Protein AF-0000000076527800 (afdb_homodimer)

Radius of gyration: 34.89 Å; Cα contacts (8 Å, |Δi|>4): 173; chains: 2; bounding box: 22×108×61 Å

Organism: NCBI:txid131109

Structure (mmCIF, N/CA/C/O backbone):
data_AF-0000000076527800-model_v1
#
loop_
_entity.id
_entity.type
_entity.pdbx_description
1 polymer 'DivIVA domain-containing protein'
#
loop_
_atom_site.group_PDB
_atom_site.id
_atom_site.type_symbol
_atom_site.label_atom_id
_atom_site.label_alt_id
_atom_site.label_comp_id
_atom_site.label_asym_id
_atom_site.label_entity_id
_atom_site.label_seq_id
_atom_site.pdbx_PDB_ins_code
_atom_site.Cartn_x
_atom_site.Cartn_y
_atom_site.Cartn_z
_atom_site.occupancy
_atom_site.B_iso_or_equiv
_atom_site.auth_seq_id
_atom_site.auth_comp_id
_atom_site.auth_asym_id
_atom_site.auth_atom_id
_atom_site.pdbx_PDB_model_num
ATOM 1 N N . MET A 1 1 ? -11.18 -18.984 -1.499 1 72.69 1 MET A N 1
ATOM 2 C CA . MET A 1 1 ? -9.875 -18.391 -1.239 1 72.69 1 MET A CA 1
ATOM 3 C C . MET A 1 1 ? -8.914 -18.656 -2.395 1 72.69 1 MET A C 1
ATOM 5 O O . MET A 1 1 ? -8.984 -19.688 -3.045 1 72.69 1 MET A O 1
ATOM 9 N N . PRO A 1 2 ? -8.25 -17.625 -2.822 1 89.88 2 PRO A N 1
ATOM 10 C CA . PRO A 1 2 ? -7.371 -17.859 -3.971 1 89.88 2 PRO A CA 1
ATOM 11 C C . PRO A 1 2 ? -6.262 -18.859 -3.674 1 89.88 2 PRO A C 1
ATOM 13 O O . PRO A 1 2 ? -5.836 -19 -2.523 1 89.88 2 PRO A O 1
ATOM 16 N N . LEU A 1 3 ? -5.953 -19.578 -4.684 1 95.19 3 LEU A N 1
ATOM 17 C CA . LEU A 1 3 ? -4.852 -20.531 -4.605 1 95.19 3 LEU A CA 1
ATOM 18 C C . LEU A 1 3 ? -3.598 -19.875 -4.051 1 95.19 3 LEU A C 1
ATOM 20 O O . LEU A 1 3 ? -3.211 -18.797 -4.496 1 95.19 3 LEU A O 1
ATOM 24 N N . SER A 1 4 ? -3.006 -20.438 -2.936 1 95.5 4 SER A N 1
ATOM 25 C CA . SER A 1 4 ? -1.786 -19.906 -2.342 1 95.5 4 SER A CA 1
ATOM 26 C C . SER A 1 4 ? -0.554 -20.656 -2.84 1 95.5 4 SER A C 1
ATOM 28 O O . SER A 1 4 ? -0.671 -21.719 -3.455 1 95.5 4 SER A O 1
ATOM 30 N N . ALA A 1 5 ? 0.597 -19.984 -2.672 1 96.81 5 ALA A N 1
ATOM 31 C CA . ALA A 1 5 ? 1.863 -20.641 -2.996 1 96.81 5 ALA A CA 1
ATOM 32 C C . ALA A 1 5 ? 1.968 -22 -2.316 1 96.81 5 ALA A C 1
ATOM 34 O O . ALA A 1 5 ? 2.465 -22.969 -2.91 1 96.81 5 ALA A O 1
ATOM 35 N N . ASN A 1 6 ? 1.573 -22.094 -1.051 1 96.69 6 ASN A N 1
ATOM 36 C CA . ASN A 1 6 ? 1.597 -23.344 -0.308 1 96.69 6 ASN A CA 1
ATOM 37 C C . ASN A 1 6 ? 0.701 -24.391 -0.957 1 96.69 6 ASN A C 1
ATOM 39 O O . ASN A 1 6 ? 1.045 -25.578 -0.983 1 96.69 6 ASN A O 1
ATOM 43 N N . ASP A 1 7 ? -0.458 -24 -1.389 1 97.25 7 ASP A N 1
ATOM 44 C CA . ASP A 1 7 ? -1.336 -24.906 -2.123 1 97.25 7 ASP A CA 1
ATOM 45 C C . ASP A 1 7 ? -0.629 -25.484 -3.348 1 97.25 7 ASP A C 1
ATOM 47 O O . ASP A 1 7 ? -0.709 -26.688 -3.609 1 97.25 7 ASP A O 1
ATOM 51 N N . VAL A 1 8 ? 0.054 -24.594 -4.141 1 97.19 8 VAL A N 1
ATOM 52 C CA . VAL A 1 8 ? 0.762 -25.016 -5.352 1 97.19 8 VAL A CA 1
ATOM 53 C C . VAL A 1 8 ? 1.887 -25.984 -4.988 1 97.19 8 VAL A C 1
ATOM 55 O O . VAL A 1 8 ? 2.084 -26.984 -5.66 1 97.19 8 VAL A O 1
ATOM 58 N N . LEU A 1 9 ? 2.578 -25.766 -3.928 1 95.75 9 LEU A N 1
ATOM 59 C CA . LEU A 1 9 ? 3.688 -26.594 -3.455 1 95.75 9 LEU A CA 1
ATOM 60 C C . LEU A 1 9 ? 3.217 -28 -3.131 1 95.75 9 LEU A C 1
ATOM 62 O O . LEU A 1 9 ? 3.951 -28.969 -3.344 1 95.75 9 LEU A O 1
ATOM 66 N N . ASN A 1 10 ? 2.041 -28.156 -2.723 1 96.69 10 ASN A N 1
ATOM 67 C CA . ASN A 1 10 ? 1.538 -29.438 -2.209 1 96.69 10 ASN A CA 1
ATOM 68 C C . ASN A 1 10 ? 0.678 -30.156 -3.244 1 96.69 10 ASN A C 1
ATOM 70 O O . ASN A 1 10 ? 0.098 -31.203 -2.951 1 96.69 10 ASN A O 1
ATOM 74 N N . LYS A 1 11 ? 0.634 -29.625 -4.406 1 97.44 11 LYS A N 1
ATOM 75 C CA . LYS A 1 11 ? -0.204 -30.219 -5.441 1 97.44 11 LYS A CA 1
ATOM 76 C C . LYS A 1 11 ? 0.384 -31.547 -5.93 1 97.44 11 LYS A C 1
ATOM 78 O O . LYS A 1 11 ? 1.589 -31.641 -6.172 1 97.44 11 LYS A O 1
ATOM 83 N N . ARG A 1 12 ? -0.524 -32.562 -6.07 1 96.88 12 ARG A N 1
ATOM 84 C CA . ARG A 1 12 ? -0.202 -33.844 -6.68 1 96.88 12 ARG A CA 1
ATOM 85 C C . ARG A 1 12 ? -1.058 -34.094 -7.914 1 96.88 12 ARG A C 1
ATOM 87 O O . ARG A 1 12 ? -2.27 -33.875 -7.895 1 96.88 12 ARG A O 1
ATOM 94 N N . PHE A 1 13 ? -0.35 -34.5 -8.953 1 97.19 13 PHE A N 1
ATOM 95 C CA . PHE A 1 13 ? -1.055 -34.75 -10.203 1 97.19 13 PHE A CA 1
ATOM 96 C C . PHE A 1 13 ? -1.202 -36.25 -10.453 1 97.19 13 PHE A C 1
ATOM 98 O O . PHE A 1 13 ? -0.361 -37.031 -10.016 1 97.19 13 PHE A O 1
ATOM 105 N N . GLN A 1 14 ? -2.289 -36.594 -11.156 1 94.62 14 GLN A N 1
ATOM 106 C CA . GLN A 1 14 ? -2.48 -37.969 -11.594 1 94.62 14 GLN A CA 1
ATOM 107 C C . GLN A 1 14 ? -1.391 -38.406 -12.578 1 94.62 14 GLN A C 1
ATOM 109 O O . GLN A 1 14 ? -1.08 -37.656 -13.523 1 94.62 14 GLN A O 1
ATOM 114 N N . VAL A 1 15 ? -0.789 -39.562 -12.336 1 95.62 15 VAL A N 1
ATOM 115 C CA . VAL A 1 15 ? 0.199 -40.125 -13.242 1 95.62 15 VAL A CA 1
ATOM 116 C C . VAL A 1 15 ? -0.498 -41 -14.273 1 95.62 15 VAL A C 1
ATOM 118 O O . VAL A 1 15 ? -1.383 -41.781 -13.938 1 95.62 15 VAL A O 1
ATOM 121 N N . VAL A 1 16 ? -0.148 -40.719 -15.578 1 92.44 16 VAL A N 1
ATOM 122 C CA . VAL A 1 16 ? -0.726 -41.531 -16.641 1 92.44 16 VAL A CA 1
ATOM 123 C C . VAL A 1 16 ? 0.365 -42.375 -17.297 1 92.44 16 VAL A C 1
ATOM 125 O O . VAL A 1 16 ? 1.502 -41.938 -17.438 1 92.44 16 VAL A O 1
ATOM 128 N N . ARG A 1 17 ? -0.029 -43.594 -17.672 1 90.56 17 ARG A N 1
ATOM 129 C CA . ARG A 1 17 ? 0.896 -44.562 -18.281 1 90.56 17 ARG A CA 1
ATOM 130 C C . ARG A 1 17 ? 0.441 -44.969 -19.672 1 90.56 17 ARG A C 1
ATOM 132 O O . ARG A 1 17 ? 1.267 -45.25 -20.531 1 90.56 17 ARG A O 1
ATOM 139 N N . SER A 1 18 ? -0.778 -45.062 -19.938 1 88.25 18 SER A N 1
ATOM 140 C CA . SER A 1 18 ? -1.328 -45.594 -21.172 1 88.25 18 SER A CA 1
ATOM 141 C C . SER A 1 18 ? -1.729 -44.469 -22.125 1 88.25 18 SER A C 1
ATOM 143 O O . SER A 1 18 ? -2.373 -44.719 -23.156 1 88.25 18 SER A O 1
ATOM 145 N N . ARG A 1 19 ? -1.537 -43.219 -21.797 1 89.94 19 ARG A N 1
ATOM 146 C CA . ARG A 1 19 ? -1.817 -42.062 -22.641 1 89.94 19 ARG A CA 1
ATOM 147 C C . ARG A 1 19 ? -0.682 -41.031 -22.578 1 89.94 19 ARG A C 1
ATOM 149 O O . ARG A 1 19 ? 0.21 -41.156 -21.734 1 89.94 19 ARG A O 1
ATOM 156 N N . GLU A 1 20 ? -0.771 -40.125 -23.516 1 93.31 20 GLU A N 1
ATOM 157 C CA . GLU A 1 20 ? 0.197 -39.031 -23.531 1 93.31 20 GLU A CA 1
ATOM 158 C C . GLU A 1 20 ? 0.089 -38.188 -22.266 1 93.31 20 GLU A C 1
ATOM 160 O O . GLU A 1 20 ? -1.014 -37.938 -21.766 1 93.31 20 GLU A O 1
ATOM 165 N N . GLY A 1 21 ? 1.286 -37.875 -21.656 1 96.12 21 GLY A N 1
ATOM 166 C CA . GLY A 1 21 ? 1.354 -37 -20.5 1 96.12 21 GLY A CA 1
ATOM 167 C C . GLY A 1 21 ? 2.42 -35.938 -20.641 1 96.12 21 GLY A C 1
ATOM 168 O O . GLY A 1 21 ? 3.227 -35.969 -21.562 1 96.12 21 GLY A O 1
ATOM 169 N N . TYR A 1 22 ? 2.326 -34.969 -19.781 1 97.56 22 TYR A N 1
ATOM 170 C CA . TYR A 1 22 ? 3.396 -33.969 -19.688 1 97.56 22 TYR A CA 1
ATOM 171 C C . TYR A 1 22 ? 4.586 -34.531 -18.922 1 97.56 22 TYR A C 1
ATOM 173 O O . TYR A 1 22 ? 4.414 -35.281 -17.953 1 97.56 22 TYR A O 1
ATOM 181 N N . ALA A 1 23 ? 5.824 -34.188 -19.391 1 96.81 23 ALA A N 1
ATOM 182 C CA . ALA A 1 23 ? 7.039 -34.594 -18.672 1 96.81 23 ALA A CA 1
ATOM 183 C C . ALA A 1 23 ? 7.004 -34.125 -17.219 1 96.81 23 ALA A C 1
ATOM 185 O O . ALA A 1 23 ? 6.961 -32.906 -16.953 1 96.81 23 ALA A O 1
ATOM 186 N N . GLN A 1 24 ? 7.02 -35.156 -16.312 1 96.88 24 GLN A N 1
ATOM 187 C CA . GLN A 1 24 ? 6.852 -34.875 -14.883 1 96.88 24 GLN A CA 1
ATOM 188 C C . GLN A 1 24 ? 7.934 -33.938 -14.367 1 96.88 24 GLN A C 1
ATOM 190 O O . GLN A 1 24 ? 7.641 -32.969 -13.641 1 96.88 24 GLN A O 1
ATOM 195 N N . GLU A 1 25 ? 9.211 -34.219 -14.727 1 96.62 25 GLU A N 1
ATOM 196 C CA . GLU A 1 25 ? 10.328 -33.375 -14.266 1 96.62 25 GLU A CA 1
ATOM 197 C C . GLU A 1 25 ? 10.172 -31.938 -14.695 1 96.62 25 GLU A C 1
ATOM 199 O O . GLU A 1 25 ? 10.445 -31.016 -13.922 1 96.62 25 GLU A O 1
ATOM 204 N N . GLU A 1 26 ? 9.695 -31.719 -15.875 1 97.44 26 GLU A N 1
ATOM 205 C CA . GLU A 1 26 ? 9.5 -30.375 -16.406 1 97.44 26 GLU A CA 1
ATOM 206 C C . GLU A 1 26 ? 8.383 -29.656 -15.656 1 97.44 26 GLU A C 1
ATOM 208 O O . GLU A 1 26 ? 8.539 -28.484 -15.281 1 97.44 26 GLU A O 1
ATOM 213 N N . VAL A 1 27 ? 7.289 -30.328 -15.461 1 97.75 27 VAL A N 1
ATOM 214 C CA . VAL A 1 27 ? 6.152 -29.734 -14.766 1 97.75 27 VAL A CA 1
ATOM 215 C C . VAL A 1 27 ? 6.547 -29.375 -13.336 1 97.75 27 VAL A C 1
ATOM 217 O O . VAL A 1 27 ? 6.301 -28.266 -12.875 1 97.75 27 VAL A O 1
ATOM 220 N N . ASP A 1 28 ? 7.227 -30.312 -12.641 1 97.31 28 ASP A N 1
ATOM 221 C CA . ASP A 1 28 ? 7.633 -30.094 -11.258 1 97.31 28 ASP A CA 1
ATOM 222 C C . ASP A 1 28 ? 8.57 -28.891 -11.148 1 97.31 28 ASP A C 1
ATOM 224 O O . ASP A 1 28 ? 8.406 -28.047 -10.273 1 97.31 28 ASP A O 1
ATOM 228 N N . ALA A 1 29 ? 9.523 -28.844 -12.047 1 97.12 29 ALA A N 1
ATOM 229 C CA . ALA A 1 29 ? 10.477 -27.734 -12.039 1 97.12 29 ALA A CA 1
ATOM 230 C C . ALA A 1 29 ? 9.773 -26.406 -12.266 1 97.12 29 ALA A C 1
ATOM 232 O O . ALA A 1 29 ? 10.109 -25.406 -11.633 1 97.12 29 ALA A O 1
ATOM 233 N N . TYR A 1 30 ? 8.805 -26.469 -13.148 1 97.31 30 TYR A N 1
ATOM 234 C CA . TYR A 1 30 ? 8.094 -25.234 -13.461 1 97.31 30 TYR A CA 1
ATOM 235 C C . TYR A 1 30 ? 7.223 -24.797 -12.297 1 97.31 30 TYR A C 1
ATOM 237 O O . TYR A 1 30 ? 7.129 -23.594 -12 1 97.31 30 TYR A O 1
ATOM 245 N N . LEU A 1 31 ? 6.535 -25.766 -11.68 1 97.75 31 LEU A N 1
ATOM 246 C CA . LEU A 1 31 ? 5.703 -25.438 -10.523 1 97.75 31 LEU A CA 1
ATOM 247 C C . LEU A 1 31 ? 6.539 -24.844 -9.398 1 97.75 31 LEU A C 1
ATOM 249 O O . LEU A 1 31 ? 6.062 -24 -8.641 1 97.75 31 LEU A O 1
ATOM 253 N N . GLU A 1 32 ? 7.855 -25.266 -9.266 1 97.62 32 GLU A N 1
ATOM 254 C CA . GLU A 1 32 ? 8.742 -24.641 -8.289 1 97.62 32 GLU A CA 1
ATOM 255 C C . GLU A 1 32 ? 8.922 -23.156 -8.586 1 97.62 32 GLU A C 1
ATOM 257 O O . GLU A 1 32 ? 8.922 -22.328 -7.672 1 97.62 32 GLU A O 1
ATOM 262 N N . GLU A 1 33 ? 9.102 -22.781 -9.828 1 97.56 33 GLU A N 1
ATOM 263 C CA . GLU A 1 33 ? 9.227 -21.375 -10.234 1 97.56 33 GLU A CA 1
ATOM 264 C C . GLU A 1 33 ? 7.945 -20.609 -9.938 1 97.56 33 GLU A C 1
ATOM 266 O O . GLU A 1 33 ? 8 -19.453 -9.508 1 97.56 33 GLU A O 1
ATOM 271 N N . VAL A 1 34 ? 6.844 -21.25 -10.172 1 97.56 34 VAL A N 1
ATOM 272 C CA . VAL A 1 34 ? 5.539 -20.641 -9.906 1 97.56 34 VAL A CA 1
ATOM 273 C C . VAL A 1 34 ? 5.402 -20.359 -8.406 1 97.56 34 VAL A C 1
ATOM 275 O O . VAL A 1 34 ? 4.965 -19.281 -8.016 1 97.56 34 VAL A O 1
ATOM 278 N N . VAL A 1 35 ? 5.789 -21.312 -7.578 1 97.75 35 VAL A N 1
ATOM 279 C CA . VAL A 1 35 ? 5.723 -21.156 -6.129 1 97.75 35 VAL A CA 1
ATOM 280 C C . VAL A 1 35 ? 6.555 -19.938 -5.703 1 97.75 35 VAL A C 1
ATOM 282 O O . VAL A 1 35 ? 6.098 -19.109 -4.914 1 97.75 35 VAL A O 1
ATOM 285 N N . ASP A 1 36 ? 7.727 -19.844 -6.223 1 97.5 36 ASP A N 1
ATOM 286 C CA . ASP A 1 36 ? 8.609 -18.734 -5.879 1 97.5 36 ASP A CA 1
ATOM 287 C C . ASP A 1 36 ? 7.992 -17.406 -6.262 1 97.5 36 ASP A C 1
ATOM 289 O O . ASP A 1 36 ? 8.031 -16.453 -5.484 1 97.5 36 ASP A O 1
ATOM 293 N N . ALA A 1 37 ? 7.422 -17.359 -7.445 1 96.62 37 ALA A N 1
ATOM 294 C CA . ALA A 1 37 ? 6.781 -16.141 -7.926 1 96.62 37 ALA A CA 1
ATOM 295 C C . ALA A 1 37 ? 5.582 -15.766 -7.055 1 96.62 37 ALA A C 1
ATOM 297 O O . ALA A 1 37 ? 5.406 -14.602 -6.688 1 96.62 37 ALA A O 1
ATOM 298 N N . MET A 1 38 ? 4.812 -16.719 -6.707 1 97 38 MET A N 1
ATOM 299 C CA . MET A 1 38 ? 3.627 -16.469 -5.883 1 97 38 MET A CA 1
ATOM 300 C C . MET A 1 38 ? 4.023 -16.016 -4.484 1 97 38 MET A C 1
ATOM 302 O O . MET A 1 38 ? 3.379 -15.125 -3.916 1 97 38 MET A O 1
ATOM 306 N N . ARG A 1 39 ? 5.047 -16.531 -3.918 1 96.88 39 ARG A N 1
ATOM 307 C CA . ARG A 1 39 ? 5.516 -16.125 -2.598 1 96.88 39 ARG A CA 1
ATOM 308 C C . ARG A 1 39 ? 5.973 -14.672 -2.609 1 96.88 39 ARG A C 1
ATOM 310 O O . ARG A 1 39 ? 5.711 -13.922 -1.662 1 96.88 39 ARG A O 1
ATOM 317 N N . LEU A 1 40 ? 6.676 -14.32 -3.623 1 95.94 40 LEU A N 1
ATOM 318 C CA . LEU A 1 40 ? 7.121 -12.938 -3.777 1 95.94 40 LEU A CA 1
ATOM 319 C C . LEU A 1 40 ? 5.934 -11.984 -3.822 1 95.94 40 LEU A C 1
ATOM 321 O O . LEU A 1 40 ? 5.91 -10.984 -3.107 1 95.94 40 LEU A O 1
ATOM 325 N N . LEU A 1 41 ? 4.957 -12.328 -4.625 1 93.81 41 LEU A N 1
ATOM 326 C CA . LEU A 1 41 ? 3.764 -11.5 -4.758 1 93.81 41 LEU A CA 1
ATOM 327 C C . LEU A 1 41 ? 3.006 -11.422 -3.436 1 93.81 41 LEU A C 1
ATOM 329 O O . LEU A 1 41 ? 2.576 -10.344 -3.023 1 93.81 41 LEU A O 1
ATOM 333 N N . GLU A 1 42 ? 2.818 -12.523 -2.777 1 93 42 GLU A N 1
ATOM 334 C CA . GLU A 1 42 ? 2.145 -12.562 -1.484 1 93 42 GLU A CA 1
ATOM 335 C C . GLU A 1 42 ? 2.855 -11.68 -0.461 1 93 42 GLU A C 1
ATOM 337 O O . GLU A 1 42 ? 2.207 -11.008 0.344 1 93 42 GLU A O 1
ATOM 342 N N . GLY A 1 43 ? 4.109 -11.695 -0.438 1 92.06 43 GLY A N 1
ATOM 343 C CA . GLY A 1 43 ? 4.898 -10.836 0.431 1 92.06 43 GLY A CA 1
ATOM 344 C C . GLY A 1 43 ? 4.676 -9.359 0.174 1 92.06 43 GLY A C 1
ATOM 345 O O . GLY A 1 43 ? 4.559 -8.57 1.114 1 92.06 43 GLY A O 1
ATOM 346 N N . GLN A 1 44 ? 4.652 -9 -1.059 1 88.69 44 GLN A N 1
ATOM 347 C CA . GLN A 1 44 ? 4.414 -7.617 -1.453 1 88.69 44 GLN A CA 1
ATOM 348 C C . GLN A 1 44 ? 3.023 -7.152 -1.027 1 88.69 44 GLN A C 1
ATOM 350 O O . GLN A 1 44 ? 2.857 -6.027 -0.552 1 88.69 44 GLN A O 1
ATOM 355 N N . VAL A 1 45 ? 2.064 -8.016 -1.235 1 87.5 45 VAL A N 1
ATOM 356 C CA . VAL A 1 45 ? 0.702 -7.711 -0.811 1 87.5 45 VAL A CA 1
ATOM 357 C C . VAL A 1 45 ? 0.665 -7.508 0.703 1 87.5 45 VAL A C 1
ATOM 359 O O . VAL A 1 45 ? 0.052 -6.559 1.192 1 87.5 45 VAL A O 1
ATOM 362 N N . SER A 1 46 ? 1.255 -8.367 1.466 1 87.19 46 SER A N 1
ATOM 363 C CA . SER A 1 46 ? 1.301 -8.273 2.922 1 87.19 46 SER A CA 1
ATOM 364 C C . SER A 1 46 ? 1.979 -6.984 3.373 1 87.19 46 SER A C 1
ATOM 366 O O . SER A 1 46 ? 1.519 -6.332 4.312 1 87.19 46 SER A O 1
ATOM 368 N N . ALA A 1 47 ? 3.051 -6.617 2.789 1 81.69 47 ALA A N 1
ATOM 369 C CA . ALA A 1 47 ? 3.791 -5.402 3.121 1 81.69 47 ALA A CA 1
ATOM 370 C C . ALA A 1 47 ? 2.951 -4.16 2.854 1 81.69 47 ALA A C 1
ATOM 372 O O . ALA A 1 47 ? 3.021 -3.182 3.602 1 81.69 47 ALA A O 1
ATOM 373 N N . ALA A 1 48 ? 2.182 -4.164 1.781 1 73.81 48 ALA A N 1
ATOM 374 C CA . ALA A 1 48 ? 1.352 -3.033 1.375 1 73.81 48 ALA A CA 1
ATOM 375 C C . ALA A 1 48 ? 0.151 -2.871 2.303 1 73.81 48 ALA A C 1
ATOM 377 O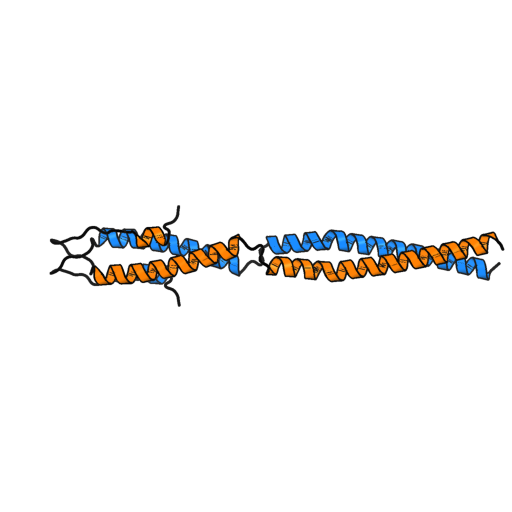 O . ALA A 1 48 ? -0.308 -1.753 2.545 1 73.81 48 ALA A O 1
ATOM 378 N N . SER A 1 49 ? -0.558 -3.953 2.674 1 69.62 49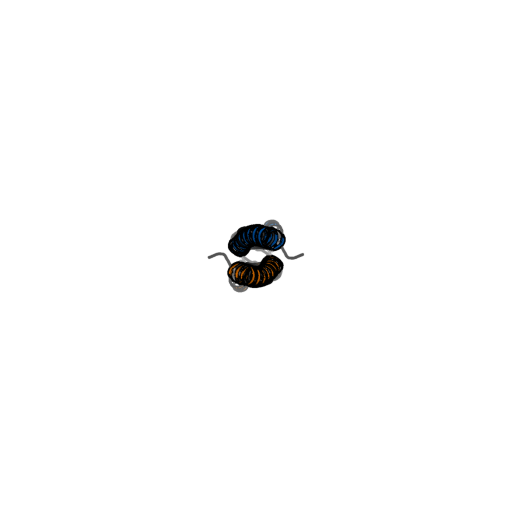 SER A N 1
ATOM 379 C CA . SER A 1 49 ? -1.726 -3.91 3.547 1 69.62 49 SER A CA 1
ATOM 380 C C . SER A 1 49 ? -1.356 -3.422 4.945 1 69.62 49 SER A C 1
ATOM 382 O O . SER A 1 49 ? -2.195 -2.867 5.656 1 69.62 49 SER A O 1
ATOM 384 N N . GLY A 1 50 ? -0.466 -3.861 5.574 1 57.97 50 GLY A N 1
ATOM 385 C CA . GLY A 1 50 ? -0.068 -3.5 6.926 1 57.97 50 GLY A CA 1
ATOM 386 C C . GLY A 1 50 ? 0.37 -2.053 7.055 1 57.97 50 GLY A C 1
ATOM 387 O O . GLY A 1 50 ? 0.388 -1.499 8.156 1 57.97 50 GLY A O 1
ATOM 388 N N . GLU A 1 51 ? 1.084 -1.432 6.16 1 51.44 51 GLU A N 1
ATOM 389 C CA . GLU A 1 51 ? 1.824 -0.226 6.52 1 51.44 51 GLU A CA 1
ATOM 390 C C . GLU A 1 51 ? 1.096 1.029 6.047 1 51.44 51 GLU A C 1
ATOM 392 O O . GLU A 1 51 ? 1.043 1.311 4.848 1 51.44 51 GLU A O 1
ATOM 397 N N . PRO A 1 52 ? -0.011 1.449 6.695 1 54.59 52 PRO A N 1
ATOM 398 C CA . PRO A 1 52 ? 0.082 2.896 6.488 1 54.59 52 PRO A CA 1
ATOM 399 C C . PRO A 1 52 ? 1.515 3.416 6.582 1 54.59 52 PRO A C 1
ATOM 401 O O . PRO A 1 52 ? 2.168 3.256 7.617 1 54.59 52 PRO A O 1
ATOM 404 N N . GLY A 1 53 ? 2.305 2.936 5.613 1 54.09 53 GLY A N 1
ATOM 405 C CA . GLY A 1 53 ? 3.758 2.883 5.605 1 54.09 53 GLY A CA 1
ATOM 406 C C . GLY A 1 53 ? 4.402 4.062 6.309 1 54.09 53 GLY A C 1
ATOM 407 O O . GLY A 1 53 ? 3.742 5.07 6.566 1 54.09 53 GLY A O 1
ATOM 408 N N . ALA A 1 54 ? 5.465 3.67 7.055 1 60.03 54 ALA A N 1
ATOM 409 C CA . ALA A 1 54 ? 6.371 4.656 7.637 1 60.03 54 ALA A CA 1
ATOM 410 C C . ALA A 1 54 ? 6.383 5.945 6.816 1 60.03 54 ALA A C 1
ATOM 412 O O . ALA A 1 54 ? 6.402 7.043 7.371 1 60.03 54 ALA A O 1
ATOM 413 N N . ALA A 1 55 ? 6.059 5.734 5.605 1 67.94 55 ALA A N 1
ATOM 414 C CA . ALA A 1 55 ? 6.098 6.887 4.715 1 67.94 55 ALA A CA 1
ATOM 415 C C . ALA A 1 55 ? 4.887 7.789 4.93 1 67.94 55 ALA A C 1
ATOM 417 O O . ALA A 1 55 ? 5.012 9.016 4.926 1 67.94 55 ALA A O 1
ATOM 418 N N . SER A 1 56 ? 3.781 7.07 5.215 1 74.88 56 SER A N 1
ATOM 419 C CA . SER A 1 56 ? 2.559 7.836 5.441 1 74.88 56 SER A CA 1
ATOM 420 C C . SER A 1 56 ? 2.631 8.617 6.746 1 74.88 56 SER A C 1
ATOM 422 O O . SER A 1 56 ? 2.24 9.789 6.801 1 74.88 56 SER A O 1
ATOM 424 N N . GLN A 1 57 ? 3.264 7.969 7.574 1 80.25 57 GLN A N 1
ATOM 425 C CA . GLN A 1 57 ? 3.418 8.617 8.875 1 80.25 57 GLN A CA 1
ATOM 426 C C . GLN A 1 57 ? 4.395 9.789 8.789 1 80.25 57 GLN A C 1
ATOM 428 O O . GLN A 1 57 ? 4.16 10.836 9.391 1 80.25 57 GLN A O 1
ATOM 433 N N . GLU A 1 58 ? 5.445 9.57 8.078 1 83.88 58 GLU A N 1
ATOM 434 C CA . GLU A 1 58 ? 6.426 10.633 7.867 1 83.88 58 GLU A CA 1
ATOM 435 C C . GLU A 1 58 ? 5.805 11.828 7.145 1 83.88 58 GLU A C 1
ATOM 437 O O . GLU A 1 58 ? 6.078 12.977 7.484 1 83.88 58 GLU A O 1
ATOM 442 N N . GLN A 1 59 ? 4.938 11.508 6.27 1 84.62 59 GLN A N 1
ATOM 443 C CA . GLN A 1 59 ? 4.262 12.562 5.523 1 84.62 59 GLN A CA 1
ATOM 444 C C . GLN A 1 59 ? 3.305 13.344 6.418 1 84.62 59 GLN A C 1
ATOM 446 O O . GLN A 1 59 ? 3.223 14.57 6.328 1 84.62 59 GLN A O 1
ATOM 451 N N . ILE A 1 60 ? 2.664 12.68 7.215 1 88.62 60 ILE A N 1
ATOM 452 C CA . ILE A 1 60 ? 1.751 13.32 8.156 1 88.62 60 ILE A CA 1
ATOM 453 C C . ILE A 1 60 ? 2.541 14.188 9.133 1 88.62 60 ILE A C 1
ATOM 455 O O . ILE A 1 60 ? 2.195 15.352 9.352 1 88.62 60 ILE A O 1
ATOM 459 N N . ALA A 1 61 ? 3.584 13.766 9.641 1 93.75 61 ALA A N 1
ATOM 460 C CA . ALA A 1 61 ? 4.441 14.5 10.562 1 93.75 61 ALA A CA 1
ATOM 461 C C . ALA A 1 61 ? 5.02 15.75 9.906 1 93.75 61 ALA A C 1
ATOM 463 O O . ALA A 1 61 ? 5.07 16.812 10.523 1 93.75 61 ALA A O 1
ATOM 464 N N . ALA A 1 62 ? 5.324 15.609 8.703 1 94 62 ALA A N 1
ATOM 465 C CA . ALA A 1 62 ? 5.906 16.719 7.949 1 94 62 ALA A CA 1
ATOM 466 C C . ALA A 1 62 ? 4.875 17.812 7.695 1 94 62 ALA A C 1
ATOM 468 O O . ALA A 1 62 ? 5.215 19 7.633 1 94 62 ALA A O 1
ATOM 469 N N . ALA A 1 63 ? 3.662 17.406 7.629 1 94.06 63 ALA A N 1
ATOM 470 C CA . ALA A 1 63 ? 2.586 18.375 7.398 1 94.06 63 ALA A CA 1
ATOM 471 C C . ALA A 1 63 ? 2.203 19.078 8.695 1 94.06 63 ALA A C 1
ATOM 473 O O . ALA A 1 63 ? 1.823 20.25 8.672 1 94.06 63 ALA A O 1
ATOM 474 N N . ILE A 1 64 ? 2.348 18.469 9.75 1 97.19 64 ILE A N 1
ATOM 475 C CA . ILE A 1 64 ? 1.906 18.938 11.055 1 97.19 64 ILE A CA 1
ATOM 476 C C . ILE A 1 64 ? 2.963 19.859 11.656 1 97.19 64 ILE A C 1
ATOM 478 O O . ILE A 1 64 ? 2.633 20.906 12.234 1 97.19 64 ILE A O 1
ATOM 482 N N . ALA A 1 65 ? 4.199 19.609 11.406 1 97.62 65 ALA A N 1
ATOM 483 C CA . ALA A 1 65 ? 5.297 20.234 12.125 1 97.62 65 ALA A CA 1
ATOM 484 C C . ALA A 1 65 ? 5.312 21.75 11.883 1 97.62 65 ALA A C 1
ATOM 486 O O . ALA A 1 65 ? 5.332 22.531 12.836 1 97.62 65 ALA A O 1
ATOM 487 N N . PRO A 1 66 ? 5.266 22.281 10.703 1 97.75 66 PRO A N 1
ATOM 488 C CA . PRO A 1 66 ? 5.293 23.719 10.5 1 97.75 66 PRO A CA 1
ATOM 489 C C . PRO A 1 66 ? 4.059 24.422 11.055 1 97.75 66 PRO A C 1
ATOM 491 O O . PRO A 1 66 ? 4.148 25.562 11.516 1 97.75 66 PRO A O 1
ATOM 494 N N . ARG A 1 67 ? 2.977 23.797 11.07 1 97.88 67 ARG A N 1
ATOM 495 C CA . ARG A 1 67 ? 1.733 24.391 11.555 1 97.88 67 ARG A CA 1
ATOM 496 C C . ARG A 1 67 ? 1.738 24.484 13.078 1 97.88 67 ARG A C 1
ATOM 498 O O . ARG A 1 67 ? 1.311 25.5 13.641 1 97.88 67 ARG A O 1
ATOM 505 N N . ASP A 1 68 ? 2.26 23.516 13.688 1 98.44 68 ASP A N 1
ATOM 506 C CA . ASP A 1 68 ? 2.408 23.562 15.141 1 98.44 68 ASP A CA 1
ATOM 507 C C . ASP A 1 68 ? 3.361 24.688 15.555 1 98.44 68 ASP A C 1
ATOM 509 O O . ASP A 1 68 ? 3.102 25.391 16.516 1 98.44 68 ASP A O 1
ATOM 513 N N . HIS A 1 69 ? 4.406 24.797 14.812 1 98.56 69 HIS A N 1
ATOM 514 C CA . HIS A 1 69 ? 5.34 25.891 15.07 1 98.56 69 HIS A CA 1
ATOM 515 C C . HIS A 1 69 ? 4.664 27.25 14.906 1 98.56 69 HIS A C 1
ATOM 517 O O . HIS A 1 69 ? 4.832 28.125 15.75 1 98.56 69 HIS A O 1
ATOM 523 N N . ARG A 1 70 ? 3.928 27.422 13.945 1 98.69 70 ARG A N 1
ATOM 524 C CA . ARG A 1 70 ? 3.209 28.656 13.703 1 98.69 70 ARG A CA 1
ATOM 525 C C . ARG A 1 70 ? 2.199 28.938 14.812 1 98.69 70 ARG A C 1
ATOM 527 O O . ARG A 1 70 ? 2.043 30.078 15.242 1 98.69 70 ARG A O 1
ATOM 534 N N . ILE A 1 71 ? 1.563 28 15.25 1 98.69 71 ILE A N 1
ATOM 535 C CA . ILE A 1 71 ? 0.62 28.109 16.359 1 98.69 71 ILE A CA 1
ATOM 536 C C . ILE A 1 71 ? 1.35 28.594 17.609 1 98.69 71 ILE A C 1
ATOM 538 O O . ILE A 1 71 ? 0.912 29.531 18.266 1 98.69 71 ILE A O 1
ATOM 542 N N . GLU A 1 72 ? 2.43 27.984 17.828 1 98.69 72 GLU A N 1
ATOM 543 C CA . GLU A 1 72 ? 3.227 28.375 19 1 98.69 72 GLU A CA 1
ATOM 544 C C . GLU A 1 72 ? 3.672 29.828 18.891 1 98.69 72 GLU A C 1
ATOM 546 O O . GLU A 1 72 ? 3.604 30.578 19.875 1 98.69 72 GLU A O 1
ATOM 551 N N . GLU A 1 73 ? 4.094 30.25 17.797 1 98.75 73 GLU A N 1
ATOM 552 C CA . GLU A 1 73 ? 4.512 31.641 17.547 1 98.75 73 GLU A CA 1
ATOM 553 C C . GLU A 1 73 ? 3.357 32.594 17.766 1 98.75 73 GLU A C 1
ATOM 555 O O . GLU A 1 73 ? 3.52 33.625 18.453 1 98.75 73 GLU A O 1
ATOM 560 N N . LEU A 1 74 ? 2.287 32.281 17.297 1 98.69 74 LEU A N 1
ATOM 561 C CA . LEU A 1 74 ? 1.118 33.156 17.406 1 98.69 74 LEU A CA 1
ATOM 562 C C . LEU A 1 74 ? 0.631 33.219 18.844 1 98.69 74 LEU A C 1
ATOM 564 O O . LEU A 1 74 ? 0.195 34.281 19.297 1 98.69 74 LEU A O 1
ATOM 568 N N . GLU A 1 75 ? 0.703 32.156 19.5 1 98.75 75 GLU A N 1
ATOM 569 C CA . GLU A 1 75 ? 0.329 32.156 20.906 1 98.75 75 GLU A CA 1
ATOM 570 C C . GLU A 1 75 ? 1.261 33.031 21.75 1 98.75 75 GLU A C 1
ATOM 572 O O . GLU A 1 75 ? 0.81 33.75 22.625 1 98.75 75 GLU A O 1
ATOM 577 N N . ARG A 1 76 ? 2.496 32.969 21.453 1 98.62 76 ARG A N 1
ATOM 578 C CA . ARG A 1 76 ? 3.463 33.812 22.141 1 98.62 76 ARG A CA 1
ATOM 579 C C . ARG A 1 76 ? 3.213 35.281 21.844 1 98.62 76 ARG A C 1
ATOM 581 O O . ARG A 1 76 ? 3.23 36.125 22.75 1 98.62 76 ARG A O 1
ATOM 588 N N . GLU A 1 77 ? 3.016 35.562 20.625 1 98.69 77 GLU A N 1
ATOM 589 C CA . GLU A 1 77 ? 2.721 36.938 20.219 1 98.69 77 GLU A CA 1
ATOM 590 C C . GLU A 1 77 ? 1.448 37.438 20.891 1 98.69 77 GLU A C 1
ATOM 592 O O . GLU A 1 77 ? 1.414 38.594 21.375 1 98.69 77 GLU A O 1
ATOM 597 N N . ASN A 1 78 ? 0.455 36.656 20.906 1 98.62 78 ASN A N 1
ATOM 598 C CA . ASN A 1 78 ? -0.804 37 21.547 1 98.62 78 ASN A CA 1
ATOM 599 C C . ASN A 1 78 ? -0.607 37.281 23.047 1 98.62 78 ASN A C 1
ATOM 601 O O . ASN A 1 78 ? -1.152 38.25 23.578 1 98.62 78 ASN A O 1
ATOM 605 N N . ALA A 1 79 ? 0.165 36.438 23.625 1 98.56 79 ALA A N 1
ATOM 606 C CA . ALA A 1 79 ? 0.461 36.625 25.047 1 98.56 79 ALA A CA 1
ATOM 607 C C . ALA A 1 79 ? 1.167 37.938 25.297 1 98.56 79 ALA A C 1
ATOM 609 O O . ALA A 1 79 ? 0.804 38.688 26.203 1 98.56 79 ALA A O 1
ATOM 610 N N . TYR A 1 80 ? 2.123 38.25 24.547 1 98.75 80 TYR A N 1
ATOM 611 C CA . TYR A 1 80 ? 2.852 39.531 24.625 1 98.75 80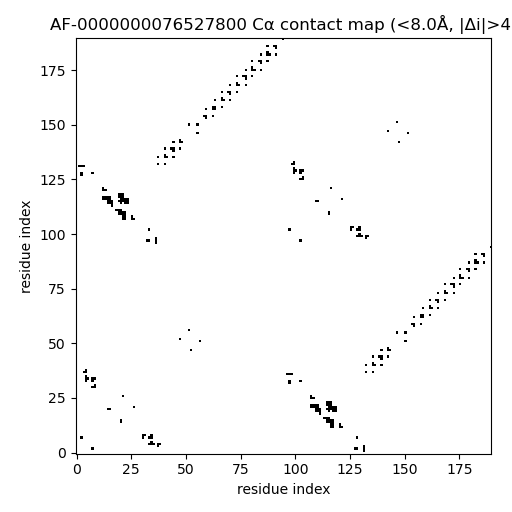 TYR A CA 1
ATOM 612 C C . TYR A 1 80 ? 1.911 40.719 24.438 1 98.75 80 TYR A C 1
ATOM 614 O O . TYR A 1 80 ? 1.931 41.656 25.219 1 98.75 80 TYR A O 1
ATOM 622 N N . LEU A 1 81 ? 1.04 40.688 23.469 1 98.56 81 LEU A N 1
ATOM 623 C CA . LEU A 1 81 ? 0.106 41.75 23.172 1 98.56 81 LEU A CA 1
ATOM 624 C C . LEU A 1 81 ? -0.892 41.938 24.312 1 98.56 81 LEU A C 1
ATOM 626 O O . LEU A 1 81 ? -1.253 43.062 24.656 1 98.56 81 LEU A O 1
ATOM 630 N N . ARG A 1 82 ? -1.309 40.875 24.828 1 98.5 82 ARG A N 1
ATOM 631 C CA . ARG A 1 82 ? -2.223 40.969 25.969 1 98.5 82 ARG A CA 1
ATOM 632 C C . ARG A 1 82 ? -1.569 41.656 27.156 1 98.5 82 ARG A C 1
ATOM 634 O O . ARG A 1 82 ? -2.189 42.531 27.797 1 98.5 82 ARG A O 1
ATOM 641 N N . ASP A 1 83 ? -0.327 41.312 27.422 1 98.44 83 ASP A N 1
ATOM 642 C CA . ASP A 1 83 ? 0.416 41.938 28.516 1 98.44 83 ASP A CA 1
ATOM 643 C C . ASP A 1 83 ? 0.613 43.438 28.25 1 98.44 83 ASP A C 1
ATOM 645 O O . ASP A 1 83 ? 0.409 44.25 29.156 1 98.44 83 ASP A O 1
ATOM 649 N N . GLU A 1 84 ? 0.991 43.844 27.062 1 98.31 84 GLU A N 1
ATOM 650 C CA . GLU A 1 84 ? 1.196 45.25 26.688 1 98.31 84 GLU A CA 1
ATOM 651 C C . GLU A 1 84 ? -0.109 46.031 26.75 1 98.31 84 GLU A C 1
ATOM 653 O O . GLU A 1 84 ? -0.123 47.188 27.188 1 98.31 84 GLU A O 1
ATOM 658 N N . LEU A 1 85 ? -1.168 45.406 26.359 1 97.94 85 LEU A N 1
ATOM 659 C CA . LEU A 1 85 ? -2.471 46.062 26.391 1 97.94 85 LEU A CA 1
ATOM 660 C C . LEU A 1 85 ? -2.926 46.281 27.828 1 97.94 85 LEU A C 1
ATOM 662 O O . LEU A 1 85 ? -3.449 47.344 28.156 1 97.94 85 LEU A O 1
ATOM 666 N N . GLU A 1 86 ? -2.734 45.25 28.578 1 97.62 86 GLU A N 1
ATOM 667 C CA . GLU A 1 86 ? -3.078 45.406 29.984 1 97.62 86 GLU A CA 1
ATOM 668 C C . GLU A 1 86 ? -2.27 46.531 30.641 1 97.62 86 GLU A C 1
ATOM 670 O O . GLU A 1 86 ? -2.814 47.344 31.391 1 97.62 86 GLU A O 1
ATOM 675 N N . ALA A 1 87 ? -0.966 46.594 30.375 1 97.75 87 ALA A N 1
ATOM 676 C CA . ALA A 1 87 ? -0.108 47.656 30.891 1 97.75 87 ALA A CA 1
ATOM 677 C C . ALA A 1 87 ? -0.568 49.031 30.406 1 97.75 87 ALA A C 1
ATOM 679 O O . ALA A 1 87 ? -0.611 49.969 31.188 1 97.75 87 ALA A O 1
ATOM 680 N N . ALA A 1 88 ? -1.057 49.094 29.188 1 97.12 88 ALA A N 1
ATOM 681 C CA . ALA A 1 88 ? -1.523 50.344 28.609 1 97.12 88 ALA A CA 1
ATOM 682 C C . ALA A 1 88 ? -2.84 50.781 29.25 1 97.12 88 ALA A C 1
ATOM 684 O O . ALA A 1 88 ? -3.025 51.969 29.547 1 97.12 88 ALA A O 1
ATOM 685 N N . LY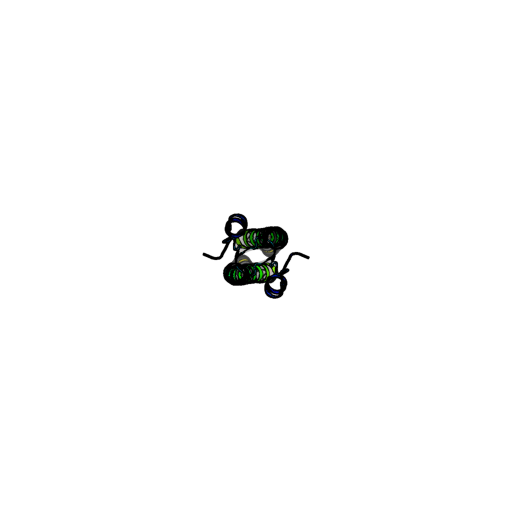S A 1 89 ? -3.67 49.875 29.453 1 96.19 89 LYS A N 1
ATOM 686 C CA . LYS A 1 89 ? -4.945 50.188 30.109 1 96.19 89 LYS A CA 1
ATOM 687 C C . LYS A 1 89 ? -4.734 50.625 31.547 1 96.19 89 LYS A C 1
ATOM 689 O O . LYS A 1 89 ? -5.414 51.562 32.031 1 96.19 89 LYS A O 1
ATOM 694 N N . GLY A 1 90 ? -3.811 49.969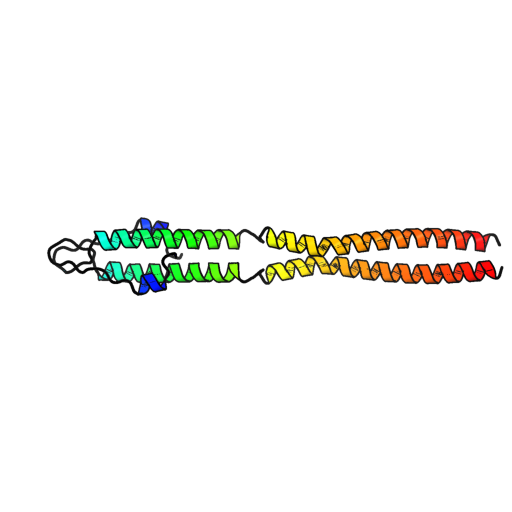 32.25 1 95.12 90 GLY A N 1
ATOM 695 C CA . GLY A 1 90 ? -3.467 50.375 33.625 1 95.12 90 GLY A CA 1
ATOM 696 C C . GLY A 1 90 ? -2.939 51.781 33.688 1 95.12 90 GLY A C 1
ATOM 697 O O . GLY A 1 90 ? -3.316 52.562 34.562 1 95.12 90 GLY A O 1
ATOM 698 N N . ARG A 1 91 ? -2.123 52.219 32.75 1 95.25 91 ARG A N 1
ATOM 699 C CA . ARG A 1 91 ? -1.582 53.562 32.688 1 95.25 91 ARG A CA 1
ATOM 700 C C . ARG A 1 91 ? -2.678 54.594 32.375 1 95.25 91 ARG A C 1
ATOM 702 O O . ARG A 1 91 ? -2.633 55.719 32.844 1 95.25 91 ARG A O 1
ATOM 709 N N . LEU A 1 92 ? -3.652 54.188 31.547 1 92.75 92 LEU A N 1
ATOM 710 C CA . LEU A 1 92 ? -4.762 55.062 31.188 1 92.75 92 LEU A CA 1
ATOM 711 C C . LEU A 1 92 ? -5.664 55.312 32.375 1 92.75 92 LEU A C 1
ATOM 713 O O . LEU A 1 92 ? -6.199 56.406 32.531 1 92.75 92 LEU A O 1
ATOM 717 N N . GLU A 1 93 ? -5.848 54.312 33.219 1 93.25 93 GLU A N 1
ATOM 718 C CA . GLU A 1 93 ? -6.688 54.438 34.406 1 93.25 93 GLU A CA 1
ATOM 719 C C . GLU A 1 93 ? -6.031 55.344 35.438 1 93.25 93 GLU A C 1
ATOM 721 O O . GLU A 1 93 ? -6.719 56 36.219 1 93.25 93 GLU A O 1
ATOM 726 N N . GLN A 1 94 ? -4.656 55.5 35.469 1 91.56 94 GLN A N 1
ATOM 727 C CA . GLN A 1 94 ? -3.922 56.312 36.406 1 91.56 94 GLN A CA 1
ATOM 728 C C . GLN A 1 94 ? -3.723 57.719 35.875 1 91.56 94 GLN A C 1
ATOM 730 O O . GLN A 1 94 ? -3.346 58.625 36.625 1 91.56 94 GLN A O 1
ATOM 735 N N . ALA A 1 95 ? -4.059 58.062 34.688 1 81.44 95 ALA A N 1
ATOM 736 C CA . ALA A 1 95 ? -3.873 59.375 34.094 1 81.44 95 ALA A CA 1
ATOM 737 C C . ALA A 1 95 ? -5.156 60.188 34.188 1 81.44 95 ALA A C 1
ATOM 739 O O . ALA A 1 95 ? -6.25 59.656 34.281 1 81.44 95 ALA A O 1
ATOM 740 N N . MET B 1 1 ? 13.516 -11.391 -13.711 1 72.75 1 MET B N 1
ATOM 741 C CA . MET B 1 1 ? 12.148 -10.953 -13.445 1 72.75 1 MET B CA 1
ATOM 742 C C . MET B 1 1 ? 11.281 -12.133 -13.008 1 72.75 1 MET B C 1
ATOM 744 O O . MET B 1 1 ? 11.484 -13.258 -13.461 1 72.75 1 MET B O 1
ATOM 748 N N . PRO B 1 2 ? 10.555 -11.945 -11.977 1 89.62 2 PRO B N 1
ATOM 749 C CA . PRO B 1 2 ? 9.758 -13.086 -11.523 1 89.62 2 PRO B CA 1
ATOM 750 C C . PRO B 1 2 ? 8.727 -13.539 -12.555 1 89.62 2 PRO B C 1
ATOM 752 O O . PRO B 1 2 ? 8.266 -12.734 -13.367 1 89.62 2 PRO B O 1
ATOM 755 N N . LEU B 1 3 ? 8.539 -14.797 -12.555 1 95.12 3 LEU B N 1
ATOM 756 C CA . LEU B 1 3 ? 7.523 -15.398 -13.414 1 95.12 3 LEU B CA 1
ATOM 757 C C . LEU B 1 3 ? 6.191 -14.672 -13.266 1 95.12 3 LEU B C 1
ATOM 759 O O . LEU B 1 3 ? 5.73 -14.422 -12.148 1 95.12 3 LEU B O 1
ATOM 763 N N . SER B 1 4 ? 5.605 -14.164 -14.406 1 95.31 4 SER B N 1
ATOM 764 C CA . SER B 1 4 ? 4.316 -13.477 -14.383 1 95.31 4 SER B CA 1
ATOM 765 C C . SER B 1 4 ? 3.18 -14.43 -14.742 1 95.31 4 SER B C 1
ATOM 767 O O . SER B 1 4 ? 3.418 -15.539 -15.227 1 95.31 4 SER B O 1
ATOM 769 N N . ALA B 1 5 ? 1.968 -14.008 -14.367 1 96.69 5 ALA B N 1
ATOM 770 C CA . ALA B 1 5 ? 0.781 -14.766 -14.75 1 96.69 5 ALA B CA 1
ATOM 771 C C . ALA B 1 5 ? 0.765 -15.031 -16.25 1 96.69 5 ALA B C 1
ATOM 773 O O . ALA B 1 5 ? 0.382 -16.125 -16.703 1 96.69 5 ALA B O 1
ATOM 774 N N . ASN B 1 6 ? 1.107 -14.031 -17.047 1 96.62 6 ASN B N 1
ATOM 775 C CA . ASN B 1 6 ? 1.162 -14.172 -18.5 1 96.62 6 ASN B CA 1
ATOM 776 C C . ASN B 1 6 ? 2.178 -15.234 -18.922 1 96.62 6 ASN B C 1
ATOM 778 O O . ASN B 1 6 ? 1.943 -15.984 -19.859 1 96.62 6 ASN B O 1
ATOM 782 N N . ASP B 1 7 ? 3.312 -15.242 -18.297 1 97.19 7 ASP B N 1
ATOM 783 C CA . ASP B 1 7 ? 4.301 -16.281 -18.547 1 97.19 7 ASP B CA 1
ATOM 784 C C . ASP B 1 7 ? 3.707 -17.672 -18.312 1 97.19 7 ASP B C 1
ATOM 786 O O . ASP B 1 7 ? 3.904 -18.578 -19.125 1 97.19 7 ASP B O 1
ATOM 790 N N . VAL B 1 8 ? 2.988 -17.859 -17.156 1 97.19 8 VAL B N 1
ATOM 791 C CA . VAL B 1 8 ? 2.377 -19.125 -16.812 1 97.19 8 VAL B CA 1
ATOM 792 C C . VAL B 1 8 ? 1.328 -19.516 -17.844 1 97.19 8 VAL B C 1
ATOM 794 O O . VAL B 1 8 ? 1.254 -20.672 -18.281 1 97.19 8 VAL B O 1
ATOM 797 N N . LEU B 1 9 ? 0.583 -18.594 -18.344 1 95.69 9 LEU B N 1
ATOM 798 C CA . LEU B 1 9 ? -0.468 -18.797 -19.328 1 95.69 9 LEU B CA 1
ATOM 799 C C . LEU B 1 9 ? 0.113 -19.328 -20.641 1 95.69 9 LEU B C 1
ATOM 801 O O . LEU B 1 9 ? -0.522 -20.141 -21.328 1 95.69 9 LEU B O 1
ATOM 805 N N . ASN B 1 10 ? 1.268 -18.984 -20.953 1 96.69 10 ASN B N 1
ATOM 806 C CA . ASN B 1 10 ? 1.856 -19.281 -22.266 1 96.69 10 ASN B CA 1
ATOM 807 C C . ASN B 1 10 ? 2.82 -20.469 -22.188 1 96.69 10 ASN B C 1
ATOM 809 O O . ASN B 1 10 ? 3.467 -20.812 -23.172 1 96.69 10 ASN B O 1
ATOM 813 N N . LYS B 1 11 ? 2.881 -21.078 -21.062 1 97.38 11 LYS B N 1
ATOM 814 C CA . LYS B 1 11 ? 3.814 -22.188 -20.891 1 97.38 11 LYS B CA 1
ATOM 815 C C . LYS B 1 11 ? 3.363 -23.406 -21.688 1 97.38 11 LYS B C 1
ATOM 817 O O . LYS B 1 11 ? 2.184 -23.766 -21.656 1 97.38 11 LYS B O 1
ATOM 822 N N . ARG B 1 12 ? 4.371 -24.031 -22.375 1 96.81 12 ARG B N 1
ATOM 823 C CA . ARG B 1 12 ? 4.188 -25.312 -23.047 1 96.81 12 ARG B CA 1
ATOM 824 C C . ARG B 1 12 ? 5.117 -26.375 -22.484 1 96.81 12 ARG B C 1
ATOM 826 O O . ARG B 1 12 ? 6.305 -26.125 -22.25 1 96.81 12 ARG B O 1
ATOM 833 N N . PHE B 1 13 ? 4.496 -27.516 -22.234 1 97.12 13 PHE B N 1
ATOM 834 C CA . PHE B 1 13 ? 5.281 -28.609 -21.656 1 97.12 13 PHE B CA 1
ATOM 835 C C . PHE B 1 13 ? 5.57 -29.672 -22.703 1 97.12 13 PHE B C 1
ATOM 837 O O . PHE B 1 13 ? 4.781 -29.875 -23.641 1 97.12 13 PHE B O 1
ATOM 844 N N . GLN B 1 14 ? 6.723 -30.359 -22.531 1 94.5 14 GLN B N 1
ATOM 845 C CA . GLN B 1 14 ? 7.055 -31.516 -23.375 1 94.5 14 GLN B CA 1
ATOM 846 C C . GLN B 1 14 ? 6.055 -32.656 -23.172 1 94.5 14 GLN B C 1
ATOM 848 O O . GLN B 1 14 ? 5.723 -33 -22.031 1 94.5 14 GLN B O 1
ATOM 853 N N . VAL B 1 15 ? 5.547 -33.188 -24.25 1 95.5 15 VAL B N 1
ATOM 854 C CA . VAL B 1 15 ? 4.652 -34.344 -24.219 1 95.5 15 VAL B CA 1
ATOM 855 C C . VAL B 1 15 ? 5.473 -35.625 -24.281 1 95.5 15 VAL B C 1
ATOM 857 O O . VAL B 1 15 ? 6.406 -35.719 -25.078 1 95.5 15 VAL B O 1
ATOM 860 N N . VAL B 1 16 ? 5.152 -36.531 -23.281 1 92.25 16 VAL B N 1
ATOM 861 C CA . VAL B 1 16 ? 5.844 -37.812 -23.281 1 92.25 16 VAL B CA 1
ATOM 862 C C . VAL B 1 16 ? 4.859 -38.938 -23.625 1 92.25 16 VAL B C 1
ATOM 864 O O . VAL B 1 16 ? 3.697 -38.875 -23.219 1 92.25 16 VAL B O 1
ATOM 867 N N . ARG B 1 17 ? 5.371 -39.938 -24.359 1 90.25 17 ARG B N 1
ATOM 868 C CA . ARG B 1 17 ? 4.555 -41.062 -24.812 1 90.25 17 ARG B CA 1
ATOM 869 C C . ARG B 1 17 ? 5.105 -42.375 -24.281 1 90.25 17 ARG B C 1
ATOM 871 O O . ARG B 1 17 ? 4.352 -43.312 -24.062 1 90.25 17 ARG B O 1
ATOM 878 N N . SER B 1 18 ? 6.34 -42.562 -24.172 1 87.75 18 SER B N 1
ATOM 879 C CA . SER B 1 18 ? 6.988 -43.844 -23.828 1 87.75 18 SER B CA 1
ATOM 880 C C . SER B 1 18 ? 7.332 -43.906 -22.344 1 87.75 18 SER B C 1
ATOM 882 O O . SER B 1 18 ? 8.031 -44.812 -21.906 1 87.75 18 SER B O 1
ATOM 884 N N . ARG B 1 19 ? 7.023 -42.875 -21.531 1 89.81 19 ARG B N 1
ATOM 885 C CA . ARG B 1 19 ? 7.242 -42.844 -20.094 1 89.81 19 ARG B CA 1
ATOM 886 C C . ARG B 1 19 ? 6.02 -42.312 -19.359 1 89.81 19 ARG B C 1
ATOM 888 O O . ARG B 1 19 ? 5.105 -41.75 -20 1 89.81 19 ARG B O 1
ATOM 895 N N . GLU B 1 20 ? 6.078 -42.5 -18.094 1 93.31 20 GLU B N 1
ATOM 896 C CA . GLU B 1 20 ? 5.023 -41.969 -17.25 1 93.31 20 GLU B CA 1
ATOM 897 C C . GLU B 1 20 ? 5.004 -40.438 -17.312 1 93.31 20 GLU B C 1
ATOM 899 O O . GLU B 1 20 ? 6.059 -39.781 -17.344 1 93.31 20 GLU B O 1
ATOM 904 N N . GLY B 1 21 ? 3.766 -39.875 -17.453 1 96.19 21 GLY B N 1
ATOM 905 C CA . GLY B 1 21 ? 3.57 -38.438 -17.438 1 96.19 21 GLY B CA 1
ATOM 906 C C . GLY B 1 21 ? 2.42 -38 -16.547 1 96.19 21 GLY B C 1
ATOM 907 O O . GLY B 1 21 ? 1.66 -38.844 -16.047 1 96.19 21 GLY B O 1
ATOM 908 N N . TYR B 1 22 ? 2.377 -36.719 -16.281 1 97.62 22 TYR B N 1
ATOM 909 C CA . TYR B 1 22 ? 1.217 -36.156 -15.594 1 97.62 22 TYR B CA 1
ATOM 910 C C . TYR B 1 22 ? 0.052 -36 -16.562 1 97.62 22 TYR B C 1
ATOM 912 O O . TYR B 1 22 ? 0.251 -35.656 -17.734 1 97.62 22 TYR B O 1
ATOM 920 N N . ALA B 1 23 ? -1.188 -36.25 -16.062 1 96.69 23 ALA B N 1
ATOM 921 C CA . ALA B 1 23 ? -2.389 -36.031 -16.859 1 96.69 23 ALA B CA 1
ATOM 922 C C . ALA B 1 23 ? -2.461 -34.594 -17.359 1 96.69 23 ALA B C 1
ATOM 924 O O . ALA B 1 23 ? -2.541 -33.656 -16.547 1 96.69 23 ALA B O 1
ATOM 925 N N . GLN B 1 24 ? -2.424 -34.469 -18.734 1 96.88 24 GLN B N 1
ATOM 926 C CA . GLN B 1 24 ? -2.342 -33.156 -19.344 1 96.88 24 GLN B CA 1
ATOM 927 C C . GLN B 1 24 ? -3.525 -32.281 -18.953 1 96.88 24 GLN B C 1
ATOM 929 O O . GLN B 1 24 ? -3.352 -31.094 -18.609 1 96.88 24 GLN B O 1
ATOM 934 N N . GLU B 1 25 ? -4.762 -32.844 -19.016 1 96.62 25 GLU B N 1
ATOM 935 C CA . GLU B 1 25 ? -5.969 -32.094 -18.688 1 96.62 25 GLU B CA 1
ATOM 936 C C . GLU B 1 25 ? -5.926 -31.562 -17.25 1 96.62 25 GLU B C 1
ATOM 938 O O . GLU B 1 25 ? -6.32 -30.422 -17 1 96.62 25 GLU B O 1
ATOM 943 N N . GLU B 1 26 ? -5.426 -32.344 -16.359 1 97.44 26 GLU B N 1
ATOM 944 C CA . GLU B 1 26 ? -5.336 -31.953 -14.961 1 97.44 26 GLU B CA 1
ATOM 945 C C . GLU B 1 26 ? -4.324 -30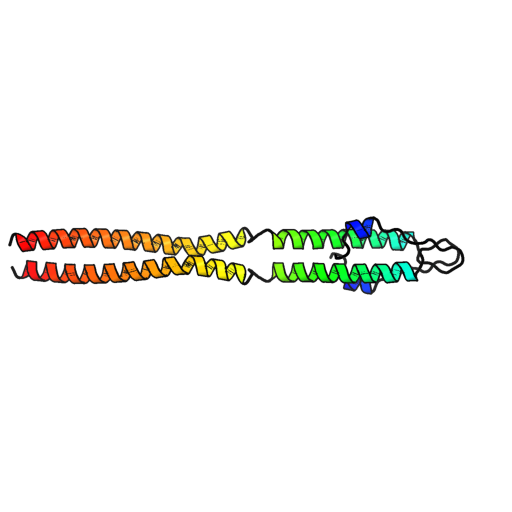.828 -14.766 1 97.44 26 GLU B C 1
ATOM 947 O O . GLU B 1 26 ? -4.598 -29.859 -14.055 1 97.44 26 GLU B O 1
ATOM 952 N N . VAL B 1 27 ? -3.174 -30.984 -15.375 1 97.75 27 VAL B N 1
ATOM 953 C CA . VAL B 1 27 ? -2.127 -29.969 -15.258 1 97.75 27 VAL B CA 1
ATOM 954 C C . VAL B 1 27 ? -2.617 -28.641 -15.844 1 97.75 27 VAL B C 1
ATOM 956 O O . VAL B 1 27 ? -2.492 -27.594 -15.211 1 97.75 27 VAL B O 1
ATOM 959 N N . ASP B 1 28 ? -3.236 -28.688 -17.031 1 97.38 28 ASP B N 1
ATOM 960 C CA . ASP B 1 28 ? -3.725 -27.484 -17.703 1 97.38 28 ASP B CA 1
ATOM 961 C C . ASP B 1 28 ? -4.773 -26.781 -16.844 1 97.38 28 ASP B C 1
ATOM 963 O O . ASP B 1 28 ? -4.723 -25.562 -16.672 1 97.38 28 ASP B O 1
ATOM 967 N N . ALA B 1 29 ? -5.684 -27.547 -16.312 1 97.12 29 ALA B N 1
ATOM 968 C CA . ALA B 1 29 ? -6.734 -26.984 -15.469 1 97.12 29 ALA B CA 1
ATOM 969 C C . ALA B 1 29 ? -6.148 -26.312 -14.227 1 97.12 29 ALA B C 1
ATOM 971 O O . ALA B 1 29 ? -6.602 -25.25 -13.812 1 97.12 29 ALA B O 1
ATOM 972 N N . TYR B 1 30 ? -5.133 -26.984 -13.711 1 97.25 30 TYR B N 1
ATOM 973 C CA . TYR B 1 30 ? -4.527 -26.438 -12.5 1 97.25 30 TYR B CA 1
ATOM 974 C C . TYR B 1 30 ? -3.75 -25.172 -12.797 1 97.25 30 TYR B C 1
ATOM 976 O O . TYR B 1 30 ? -3.777 -24.219 -12.008 1 97.25 30 TYR B O 1
ATOM 984 N N . LEU B 1 31 ? -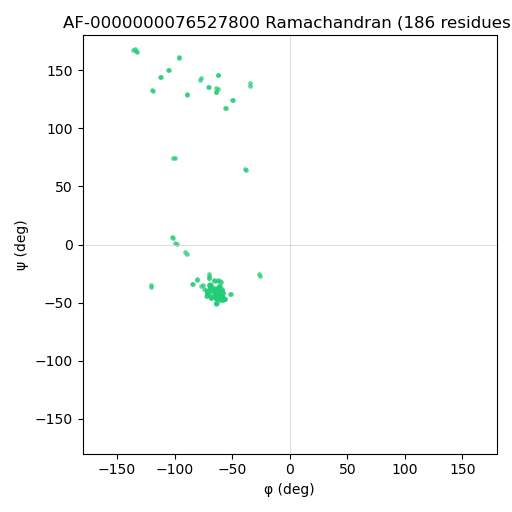3.004 -25.188 -13.906 1 97.81 31 LEU B N 1
ATOM 985 C CA . LEU B 1 31 ? -2.256 -24 -14.305 1 97.81 31 LEU B CA 1
ATOM 986 C C . LEU B 1 31 ? -3.191 -22.812 -14.531 1 97.81 31 LEU B C 1
ATOM 988 O O . LEU B 1 31 ? -2.824 -21.672 -14.273 1 97.81 31 LEU B O 1
ATOM 992 N N . GLU B 1 32 ? -4.465 -23.062 -15.008 1 97.62 32 GLU B N 1
ATOM 993 C CA . GLU B 1 32 ? -5.441 -21.984 -15.125 1 97.62 32 GLU B CA 1
ATOM 994 C C . GLU B 1 32 ? -5.75 -21.359 -13.766 1 97.62 32 GLU B C 1
ATOM 996 O O . GLU B 1 32 ? -5.867 -20.141 -13.648 1 97.62 32 GLU B O 1
ATOM 1001 N N . GLU B 1 33 ? -5.914 -22.156 -12.742 1 97.56 33 GLU B N 1
ATOM 1002 C CA . GLU B 1 33 ? -6.141 -21.672 -11.383 1 97.56 33 GLU B CA 1
ATOM 1003 C C . GLU B 1 33 ? -4.953 -20.859 -10.875 1 97.56 33 GLU B C 1
ATOM 1005 O O . GLU B 1 33 ? -5.129 -19.844 -10.203 1 97.56 33 GLU B O 1
ATOM 1010 N N . VAL B 1 34 ? -3.789 -21.328 -11.203 1 97.56 34 VAL B N 1
ATOM 1011 C CA . VAL B 1 34 ? -2.559 -20.641 -10.82 1 97.56 34 VAL B CA 1
ATOM 1012 C C . VAL B 1 34 ? -2.51 -19.266 -11.469 1 97.56 34 VAL B C 1
ATOM 1014 O O . VAL B 1 34 ? -2.191 -18.266 -10.812 1 97.56 34 VAL B O 1
ATOM 1017 N N . VAL B 1 35 ? -2.838 -19.188 -12.742 1 97.75 35 VAL B N 1
ATOM 1018 C CA . VAL B 1 35 ? -2.852 -17.922 -13.477 1 97.75 35 VAL B CA 1
ATOM 1019 C C . VAL B 1 35 ? -3.807 -16.938 -12.797 1 97.75 35 VAL B C 1
ATOM 1021 O O . VAL B 1 35 ? -3.463 -15.773 -12.586 1 97.75 35 VAL B O 1
ATOM 1024 N N . ASP B 1 36 ? -4.969 -17.406 -12.469 1 97.5 36 ASP B N 1
ATOM 1025 C CA . ASP B 1 36 ? -5.965 -16.562 -11.828 1 97.5 36 ASP B CA 1
ATOM 1026 C C . ASP B 1 36 ? -5.449 -16.031 -10.492 1 97.5 36 ASP B C 1
ATOM 1028 O O . ASP B 1 36 ? -5.609 -14.844 -10.195 1 97.5 36 ASP B O 1
ATOM 1032 N N . ALA B 1 37 ? -4.832 -16.891 -9.727 1 96.62 37 ALA B N 1
ATOM 1033 C CA . ALA B 1 37 ? -4.285 -16.5 -8.43 1 96.62 37 ALA B CA 1
ATOM 1034 C C . ALA B 1 37 ? -3.166 -15.477 -8.602 1 96.62 37 ALA B C 1
ATOM 1036 O O . ALA B 1 37 ? -3.119 -14.477 -7.875 1 96.62 37 ALA B O 1
ATOM 1037 N N . MET B 1 38 ? -2.326 -15.688 -9.523 1 97 38 MET B N 1
ATOM 1038 C CA . MET B 1 38 ? -1.208 -14.781 -9.766 1 97 38 MET B CA 1
ATOM 1039 C C . MET B 1 38 ? -1.705 -13.422 -10.242 1 97 38 MET B C 1
ATOM 1041 O O . MET B 1 38 ? -1.174 -12.383 -9.836 1 97 38 MET B O 1
ATOM 1045 N N . ARG B 1 39 ? -2.699 -13.367 -11.055 1 96.88 39 ARG B N 1
ATOM 1046 C CA . ARG B 1 39 ? -3.262 -12.102 -11.523 1 96.88 39 ARG B CA 1
ATOM 1047 C C . ARG B 1 39 ? -3.85 -11.297 -10.375 1 96.88 39 ARG B C 1
ATOM 1049 O O . ARG B 1 39 ? -3.699 -10.078 -10.328 1 96.88 39 ARG B O 1
ATOM 1056 N N . LEU B 1 40 ? -4.547 -11.977 -9.531 1 95.88 40 LEU B N 1
ATOM 1057 C CA . LEU B 1 40 ? -5.109 -11.328 -8.352 1 95.88 40 LEU B CA 1
ATOM 1058 C C . LEU B 1 40 ? -4.012 -10.695 -7.504 1 95.88 40 LEU B C 1
ATOM 1060 O O . LEU B 1 40 ? -4.109 -9.531 -7.117 1 95.88 40 LEU B O 1
ATOM 1064 N N . LEU B 1 41 ? -2.975 -11.453 -7.25 1 93.75 41 LEU B N 1
ATOM 1065 C CA . LEU B 1 41 ? -1.856 -10.961 -6.449 1 93.75 41 LEU B CA 1
ATOM 1066 C C . LEU B 1 41 ? -1.167 -9.789 -7.137 1 93.75 41 LEU B C 1
ATOM 1068 O O . LEU B 1 41 ? -0.854 -8.789 -6.492 1 93.75 41 LEU B O 1
ATOM 1072 N N . GLU B 1 42 ? -0.903 -9.898 -8.398 1 92.94 42 GLU B N 1
ATOM 1073 C CA . GLU B 1 42 ? -0.286 -8.82 -9.164 1 92.94 42 GLU B CA 1
ATOM 1074 C C . GLU B 1 42 ? -1.118 -7.543 -9.094 1 92.94 42 GLU B C 1
ATOM 1076 O O . GLU B 1 42 ? -0.571 -6.445 -9 1 92.94 42 GLU B O 1
ATOM 1081 N N . GLY B 1 43 ? -2.369 -7.637 -9.188 1 92.06 43 GLY B N 1
ATOM 1082 C CA . GLY B 1 43 ? -3.271 -6.504 -9.047 1 92.06 43 GLY B CA 1
ATOM 1083 C C . GLY B 1 43 ? -3.174 -5.824 -7.695 1 92.06 43 GLY B C 1
ATOM 1084 O O . GLY B 1 43 ? -3.17 -4.594 -7.613 1 92.06 43 GLY B O 1
ATOM 1085 N N . GLN B 1 44 ? -3.125 -6.605 -6.676 1 88.69 44 GLN B N 1
ATOM 1086 C CA . GLN B 1 44 ? -2.998 -6.086 -5.32 1 88.69 44 GLN B CA 1
ATOM 1087 C C . GLN B 1 44 ? -1.677 -5.344 -5.133 1 88.69 44 GLN B C 1
ATOM 1089 O O . GLN B 1 44 ? -1.635 -4.289 -4.5 1 88.69 44 GLN B O 1
ATOM 1094 N N . VAL B 1 45 ? -0.637 -5.922 -5.656 1 87.38 45 VAL B N 1
ATOM 1095 C CA . VAL B 1 45 ? 0.673 -5.277 -5.598 1 87.38 45 VAL B CA 1
ATOM 1096 C C . VAL B 1 45 ? 0.626 -3.939 -6.328 1 87.38 45 VAL B C 1
ATOM 1098 O O . VAL B 1 45 ? 1.126 -2.932 -5.824 1 87.38 45 VAL B O 1
ATOM 1101 N N . SER B 1 46 ? 0.091 -3.875 -7.496 1 87.19 46 SER B N 1
ATOM 1102 C CA . SER B 1 46 ? -0.027 -2.654 -8.289 1 87.19 46 SER B CA 1
ATOM 1103 C C . SER B 1 46 ? -0.838 -1.594 -7.555 1 87.19 46 SER B C 1
ATOM 1105 O O . SER B 1 46 ? -0.481 -0.414 -7.566 1 87.19 46 SER B O 1
ATOM 1107 N N . ALA B 1 47 ? -1.914 -1.947 -6.973 1 81.62 47 ALA B N 1
ATOM 1108 C CA . ALA B 1 47 ? -2.775 -1.031 -6.227 1 81.62 47 ALA B CA 1
ATOM 1109 C C . ALA B 1 47 ? -2.041 -0.439 -5.027 1 81.62 47 ALA B C 1
ATOM 1111 O O . ALA B 1 47 ? -2.234 0.731 -4.691 1 81.62 47 ALA B O 1
ATOM 1112 N N . ALA B 1 48 ? -1.228 -1.236 -4.359 1 73.69 48 ALA B N 1
ATOM 1113 C CA . ALA B 1 48 ? -0.486 -0.823 -3.172 1 73.69 48 ALA B CA 1
ATOM 1114 C C . ALA B 1 48 ? 0.656 0.12 -3.539 1 73.69 48 ALA B C 1
ATOM 1116 O O . ALA B 1 48 ? 0.997 1.021 -2.77 1 73.69 48 ALA B O 1
ATOM 1117 N N . SER B 1 49 ? 1.442 -0.173 -4.594 1 69.44 49 SER B N 1
ATOM 1118 C CA . SER B 1 49 ? 2.568 0.651 -5.023 1 69.44 49 SER B CA 1
ATOM 1119 C C . SER B 1 49 ? 2.1 2.023 -5.496 1 69.44 49 SER B C 1
ATOM 1121 O O . SER B 1 49 ? 2.854 2.996 -5.434 1 69.44 49 SER B O 1
ATOM 1123 N N . GLY B 1 50 ? 1.226 2.188 -6.297 1 57.97 50 GLY B N 1
ATOM 1124 C CA . GLY B 1 50 ? 0.743 3.447 -6.84 1 57.97 50 GLY B CA 1
ATOM 1125 C C . GLY B 1 50 ? 0.17 4.375 -5.785 1 57.97 50 GLY B C 1
ATOM 1126 O O . GLY B 1 50 ? 0.067 5.582 -6.004 1 57.97 50 GLY B O 1
ATOM 1127 N N . GLU B 1 51 ? -0.574 3.967 -4.797 1 51.28 51 GLU B N 1
ATOM 1128 C CA . GLU B 1 51 ? -1.426 4.906 -4.074 1 51.28 51 GLU B CA 1
ATOM 1129 C C . GLU B 1 51 ? -0.772 5.348 -2.766 1 51.28 51 GLU B C 1
ATOM 1131 O O . GLU B 1 51 ? -0.67 4.562 -1.821 1 51.28 51 GLU B O 1
ATOM 1136 N N . PRO B 1 52 ? 0.255 6.223 -2.795 1 54.5 52 PRO B N 1
ATOM 1137 C CA . PRO B 1 52 ? 0.079 6.91 -1.513 1 54.5 52 PRO B CA 1
ATOM 1138 C C . PRO B 1 52 ? -1.39 7.141 -1.163 1 54.5 52 PRO B C 1
ATOM 1140 O O . PRO B 1 52 ? -2.109 7.805 -1.911 1 54.5 52 PRO B O 1
ATOM 1143 N N . GLY B 1 53 ? -2.061 6.008 -0.987 1 53.56 53 GLY B N 1
ATOM 1144 C CA . GLY B 1 53 ? -3.496 5.789 -1.06 1 53.56 53 GLY B CA 1
ATOM 1145 C C . GLY B 1 53 ? -4.305 6.973 -0.567 1 53.56 53 GLY B C 1
ATOM 1146 O O . GLY B 1 53 ? -3.781 7.844 0.132 1 53.56 53 GLY B O 1
ATOM 1147 N N . ALA B 1 54 ? -5.359 7.234 -1.412 1 59.66 54 ALA B N 1
ATOM 1148 C CA . ALA B 1 54 ? -6.402 8.18 -1.014 1 59.66 54 ALA B CA 1
ATOM 1149 C C . ALA B 1 54 ? -6.508 8.266 0.505 1 59.66 54 ALA B C 1
ATOM 1151 O O . ALA B 1 54 ? -6.684 9.352 1.061 1 59.66 54 ALA B O 1
ATOM 1152 N N . ALA B 1 55 ? -6.121 7.191 1.073 1 67.38 55 ALA B N 1
ATOM 1153 C CA . ALA B 1 55 ? -6.234 7.141 2.529 1 67.38 55 ALA B CA 1
ATOM 1154 C C . ALA B 1 55 ? -5.141 7.973 3.191 1 67.38 55 ALA B C 1
ATOM 1156 O O . ALA B 1 55 ? -5.391 8.672 4.176 1 67.38 55 ALA B O 1
ATOM 1157 N N . SER B 1 56 ? -3.979 7.91 2.479 1 74.38 56 SER B N 1
ATOM 1158 C CA . SER B 1 56 ? -2.859 8.672 3.021 1 74.38 56 SER B CA 1
ATOM 1159 C C . SER B 1 56 ? -3.092 10.172 2.885 1 74.38 56 SER B C 1
ATOM 1161 O O . SER B 1 56 ? -2.832 10.93 3.818 1 74.38 56 SER B O 1
ATOM 1163 N N . GLN B 1 57 ? -3.701 10.406 1.848 1 79.94 57 GLN B N 1
ATOM 1164 C CA . GLN B 1 57 ? -3.994 11.812 1.601 1 79.94 57 GLN B CA 1
ATOM 1165 C C . GLN B 1 57 ? -5.082 12.32 2.539 1 79.94 57 GLN B C 1
ATOM 1167 O O . GLN B 1 57 ? -4.992 13.438 3.057 1 79.94 57 GLN B O 1
ATOM 1172 N N . GLU B 1 58 ? -6.07 11.492 2.729 1 83.75 58 GLU B N 1
ATOM 1173 C CA . GLU B 1 58 ? -7.141 11.836 3.656 1 83.75 58 GLU B CA 1
ATOM 1174 C C . GLU B 1 58 ? -6.609 12.008 5.074 1 83.75 58 GLU B C 1
ATOM 1176 O O . GLU B 1 58 ? -7.02 12.922 5.793 1 83.75 58 GLU B O 1
ATOM 1181 N N . GLN B 1 59 ? -5.68 11.211 5.379 1 84.56 59 GLN B N 1
ATOM 1182 C CA . GLN B 1 59 ? -5.078 11.297 6.707 1 84.56 59 GLN B CA 1
ATOM 1183 C C . GLN B 1 59 ? -4.262 12.578 6.863 1 84.56 59 GLN B C 1
ATOM 1185 O O . GLN B 1 59 ? -4.309 13.219 7.914 1 84.56 59 GLN B O 1
ATOM 1190 N N . ILE B 1 60 ? -3.607 12.898 5.895 1 88.5 60 ILE B N 1
ATOM 1191 C CA . ILE B 1 60 ? -2.822 14.133 5.91 1 88.5 60 ILE B CA 1
ATOM 1192 C C . ILE B 1 60 ? -3.754 15.336 6 1 88.5 60 ILE B C 1
ATOM 1194 O O . ILE B 1 60 ? -3.549 16.234 6.824 1 88.5 60 ILE B O 1
ATOM 1198 N N . ALA B 1 61 ? -4.762 15.391 5.301 1 93.81 61 ALA B N 1
ATOM 1199 C CA . ALA B 1 61 ? -5.742 16.469 5.305 1 93.81 61 ALA B CA 1
ATOM 1200 C C . ALA B 1 61 ? -6.418 16.594 6.668 1 93.81 61 ALA B C 1
ATOM 1202 O O . ALA B 1 61 ? -6.617 17.703 7.168 1 93.81 61 ALA B O 1
ATOM 1203 N N . ALA B 1 62 ? -6.645 15.523 7.246 1 94 62 ALA B N 1
ATOM 1204 C CA . ALA B 1 62 ? -7.301 15.492 8.555 1 94 62 ALA B CA 1
ATOM 1205 C C . ALA B 1 62 ? -6.379 16.031 9.641 1 94 62 ALA B C 1
ATOM 1207 O O . ALA B 1 62 ? -6.844 16.625 10.617 1 94 62 ALA B O 1
ATOM 1208 N N . ALA B 1 63 ? -5.137 15.883 9.43 1 94 63 ALA B N 1
ATOM 1209 C CA . ALA B 1 63 ? -4.16 16.375 10.398 1 94 63 ALA B CA 1
ATOM 1210 C C . ALA B 1 63 ? -3.928 17.875 10.242 1 94 63 ALA B C 1
ATOM 1212 O O . ALA B 1 63 ? -3.678 18.578 11.219 1 94 63 ALA B O 1
ATOM 1213 N N . ILE B 1 64 ? -4.059 18.344 9.109 1 97.12 64 ILE B N 1
ATOM 1214 C CA . ILE B 1 64 ? -3.746 19.719 8.75 1 97.12 64 ILE B CA 1
ATOM 1215 C C . ILE B 1 64 ? -4.93 20.625 9.086 1 97.12 64 ILE B C 1
ATOM 1217 O O . ILE B 1 64 ? -4.75 21.734 9.602 1 97.12 64 ILE B O 1
ATOM 1221 N N . ALA B 1 65 ? -6.105 20.125 8.953 1 97.62 65 ALA B N 1
ATOM 1222 C CA . ALA B 1 65 ? -7.309 20.953 8.984 1 97.62 65 ALA B CA 1
ATOM 1223 C C . ALA B 1 65 ? -7.477 21.641 10.336 1 97.62 65 ALA B C 1
ATOM 1225 O O . ALA B 1 65 ? -7.633 22.859 10.406 1 97.62 65 ALA B O 1
ATOM 1226 N N . PRO B 1 66 ? -7.414 21 11.453 1 97.81 66 PRO B N 1
ATOM 1227 C CA . PRO B 1 66 ? -7.594 21.672 12.75 1 97.81 66 PRO B CA 1
ATOM 1228 C C . PRO B 1 66 ? -6.477 22.672 13.055 1 97.81 66 PRO B C 1
ATOM 1230 O O . PRO B 1 66 ? -6.715 23.688 13.711 1 97.81 66 PRO B O 1
ATOM 1233 N N . ARG B 1 67 ? -5.332 22.438 12.617 1 97.94 67 ARG B N 1
ATOM 1234 C CA . ARG B 1 67 ? -4.191 23.312 12.867 1 97.94 67 ARG B CA 1
ATOM 1235 C C . ARG B 1 67 ? -4.297 24.594 12.055 1 97.94 67 ARG B C 1
ATOM 1237 O O . ARG B 1 67 ? -4.02 25.672 12.562 1 97.94 67 ARG B O 1
ATOM 1244 N N . ASP B 1 68 ? -4.754 24.453 10.875 1 98.44 68 ASP B N 1
ATOM 1245 C CA . ASP B 1 68 ? -4.988 25.625 10.055 1 98.44 68 ASP B CA 1
ATOM 1246 C C . ASP B 1 68 ? -6.082 26.516 10.656 1 98.44 68 ASP B C 1
ATOM 1248 O O . ASP B 1 68 ? -5.961 27.734 10.68 1 98.44 68 ASP B O 1
ATOM 1252 N N . HIS B 1 69 ? -7.082 25.859 11.125 1 98.56 69 HIS B N 1
ATOM 1253 C CA . HIS B 1 69 ? -8.148 26.609 11.797 1 98.56 69 HIS B CA 1
ATOM 1254 C C . HIS B 1 69 ? -7.617 27.328 13.023 1 98.56 69 HIS B C 1
ATOM 1256 O O . HIS B 1 69 ? -7.93 28.516 13.234 1 98.56 69 HIS B O 1
ATOM 1262 N N . ARG B 1 70 ? -6.852 26.75 13.773 1 98.69 70 ARG B N 1
ATOM 1263 C CA . ARG B 1 70 ? -6.262 27.344 14.961 1 98.69 70 ARG B CA 1
ATOM 1264 C C . ARG B 1 70 ? -5.352 28.516 14.586 1 98.69 70 ARG B C 1
ATOM 1266 O O . ARG B 1 70 ? -5.348 29.547 15.266 1 98.69 70 ARG B O 1
ATOM 1273 N N . ILE B 1 71 ? -4.652 28.391 13.602 1 98.69 71 ILE B N 1
ATOM 1274 C CA . ILE B 1 71 ? -3.791 29.453 13.102 1 98.69 71 ILE B CA 1
ATOM 1275 C C . ILE B 1 71 ? -4.641 30.672 12.703 1 98.69 71 ILE B C 1
ATO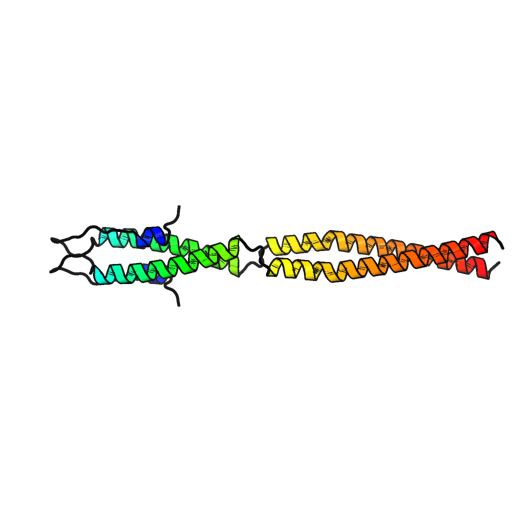M 1277 O O . ILE B 1 71 ? -4.344 31.797 13.102 1 98.69 71 ILE B O 1
ATOM 1281 N N . GLU B 1 72 ? -5.648 30.359 12.023 1 98.69 72 GLU B N 1
ATOM 1282 C CA . GLU B 1 72 ? -6.547 31.438 11.609 1 98.69 72 GLU B CA 1
ATOM 1283 C C . GLU B 1 72 ? -7.141 32.156 12.82 1 98.69 72 GLU B C 1
ATOM 1285 O O . GLU B 1 72 ? -7.207 33.406 12.844 1 98.69 72 GLU B O 1
ATOM 1290 N N . GLU B 1 73 ? -7.543 31.469 13.797 1 98.81 73 GLU B N 1
ATOM 1291 C CA . GLU B 1 73 ? -8.086 32.031 15.031 1 98.81 73 GLU B CA 1
ATOM 1292 C C . GLU B 1 73 ? -7.059 32.906 15.742 1 98.81 73 GLU B C 1
ATOM 1294 O O . GLU B 1 73 ? -7.367 34.031 16.156 1 98.81 73 GLU B O 1
ATOM 1299 N N . LEU B 1 74 ? -5.941 32.469 15.828 1 98.69 74 LEU B N 1
ATOM 1300 C CA . LEU B 1 74 ? -4.879 33.188 16.531 1 98.69 74 LEU B CA 1
ATOM 1301 C C . LEU B 1 74 ? -4.48 34.438 15.758 1 98.69 74 LEU B C 1
ATOM 1303 O O . LEU B 1 74 ? -4.18 35.469 16.359 1 98.69 74 LEU B O 1
ATOM 1307 N N . GLU B 1 75 ? -4.473 34.344 14.508 1 98.75 75 GLU B N 1
ATOM 1308 C CA . GLU B 1 75 ? -4.18 35.5 13.68 1 98.75 75 GLU B CA 1
ATOM 1309 C C . GLU B 1 75 ? -5.242 36.594 13.852 1 98.75 75 GLU B C 1
ATOM 1311 O O . GLU B 1 75 ? -4.922 37.781 13.938 1 98.75 75 GLU B O 1
ATOM 1316 N N . ARG B 1 76 ? -6.445 36.188 13.906 1 98.62 76 ARG B N 1
ATOM 1317 C CA . ARG B 1 76 ? -7.535 37.125 14.125 1 98.62 76 ARG B CA 1
ATOM 1318 C C . ARG B 1 76 ? -7.422 37.781 15.508 1 98.62 76 ARG B C 1
ATOM 1320 O O . ARG B 1 76 ? -7.578 39 15.641 1 98.62 76 ARG B O 1
ATOM 1327 N N . GLU B 1 77 ? -7.188 37 16.469 1 98.69 77 GLU B N 1
ATOM 1328 C CA . GLU B 1 77 ? -7.012 37.5 17.828 1 98.69 77 GLU B CA 1
ATOM 1329 C C . GLU B 1 77 ? -5.84 38.469 17.906 1 98.69 77 GLU B C 1
ATOM 1331 O O . GLU B 1 77 ? -5.945 39.531 18.531 1 98.69 77 GLU B O 1
ATOM 1336 N N . ASN B 1 78 ? -4.789 38.094 17.312 1 98.56 78 ASN B N 1
ATOM 1337 C CA . ASN B 1 78 ? -3.607 38.938 17.25 1 98.56 78 ASN B CA 1
ATOM 1338 C C . ASN B 1 78 ? -3.916 40.281 16.594 1 98.56 78 ASN B C 1
ATOM 1340 O O . ASN B 1 78 ? -3.506 41.344 17.094 1 98.56 78 ASN B O 1
ATOM 1344 N N . ALA B 1 79 ? -4.617 40.219 15.516 1 98.56 79 ALA B N 1
ATOM 1345 C CA . ALA B 1 79 ? -5.008 41.438 14.828 1 98.56 79 ALA B CA 1
ATOM 1346 C C . ALA B 1 79 ? -5.863 42.344 15.719 1 98.56 79 ALA B C 1
ATOM 1348 O O . ALA B 1 79 ? -5.633 43.531 15.812 1 98.56 79 ALA B O 1
ATOM 1349 N N . TYR B 1 80 ? -6.812 41.812 16.375 1 98.75 80 TYR B N 1
ATOM 1350 C CA . TYR B 1 80 ? -7.672 42.5 17.312 1 98.75 80 TYR B CA 1
ATOM 1351 C C . TYR B 1 80 ? -6.852 43.156 18.422 1 98.75 80 TYR B C 1
ATOM 1353 O O . TYR B 1 80 ? -7.016 44.344 18.719 1 98.75 80 TYR B O 1
ATOM 1361 N N . LEU B 1 81 ? -5.926 42.438 19 1 98.56 81 LEU B N 1
ATOM 1362 C CA . LEU B 1 81 ? -5.094 42.938 20.094 1 98.56 81 LEU B CA 1
ATOM 1363 C C . LEU B 1 81 ? -4.188 44.062 19.625 1 98.56 81 LEU B C 1
ATOM 1365 O O . LEU B 1 81 ? -3.965 45.031 20.359 1 98.56 81 LEU B O 1
ATOM 1369 N N . ARG B 1 82 ? -3.693 43.906 18.484 1 98.5 82 ARG B N 1
ATOM 1370 C CA . ARG B 1 82 ? -2.855 44.969 17.922 1 98.5 82 ARG B CA 1
ATOM 1371 C C . ARG B 1 82 ? -3.645 46.281 17.766 1 98.5 82 ARG B C 1
ATOM 1373 O O . ARG B 1 82 ? -3.152 47.344 18.094 1 98.5 82 ARG B O 1
ATOM 1380 N N . ASP B 1 83 ? -4.848 46.156 17.25 1 98.44 83 ASP B N 1
ATOM 1381 C CA . ASP B 1 83 ? -5.715 47.312 17.078 1 98.44 83 ASP B CA 1
ATOM 1382 C C . ASP B 1 83 ? -6.055 47.969 18.422 1 98.44 83 ASP B C 1
ATOM 1384 O O . ASP B 1 83 ? -5.984 49.188 18.562 1 98.44 83 ASP B O 1
ATOM 1388 N N . GLU B 1 84 ? -6.414 47.188 19.438 1 98.31 84 GLU B N 1
ATOM 1389 C CA . GLU B 1 84 ? -6.746 47.688 20.766 1 98.31 84 GLU B CA 1
ATOM 1390 C C . GLU B 1 84 ? -5.535 48.344 21.438 1 98.31 84 GLU B C 1
ATOM 1392 O O . GLU B 1 84 ? -5.668 49.375 22.094 1 98.31 84 GLU B O 1
ATOM 1397 N N . LEU B 1 85 ? -4.398 47.781 21.234 1 97.94 85 LEU B N 1
ATOM 1398 C CA . LEU B 1 85 ? -3.176 48.344 21.797 1 97.94 85 LEU B CA 1
ATOM 1399 C C . LEU B 1 85 ? -2.828 49.656 21.156 1 97.94 85 LEU B C 1
ATOM 1401 O O . LEU B 1 85 ? -2.441 50.625 21.859 1 97.94 85 LEU B O 1
ATOM 1405 N N . GLU B 1 86 ? -2.945 49.625 19.875 1 97.62 86 GLU B N 1
ATOM 1406 C CA . GLU B 1 86 ? -2.697 50.906 19.172 1 97.62 86 GLU B CA 1
ATOM 1407 C C . GLU B 1 86 ? -3.654 52 19.656 1 97.62 86 GLU B C 1
ATOM 1409 O O . GLU B 1 86 ? -3.238 53.125 19.891 1 97.62 86 GLU B O 1
ATOM 1414 N N . ALA B 1 87 ? -4.938 51.656 19.797 1 97.75 87 ALA B N 1
ATOM 1415 C CA . ALA B 1 87 ? -5.93 52.625 20.297 1 97.75 87 ALA B CA 1
ATOM 1416 C C . ALA B 1 87 ? -5.594 53.094 21.719 1 97.75 87 ALA B C 1
ATOM 1418 O O . ALA B 1 87 ? -5.695 54.281 22.031 1 97.75 87 ALA B O 1
ATOM 1419 N N . ALA B 1 88 ? -5.055 52.188 22.516 1 97.19 88 ALA B N 1
ATOM 1420 C CA . ALA B 1 88 ? -4.691 52.5 23.891 1 97.19 88 ALA B CA 1
ATOM 1421 C C . ALA B 1 88 ? -3.467 53.406 23.938 1 97.19 88 ALA B C 1
ATOM 1423 O O . ALA B 1 88 ? -3.422 54.375 24.719 1 97.19 88 ALA B O 1
ATOM 1424 N N . LYS B 1 89 ? -2.562 53.156 23.125 1 96.19 89 LYS B N 1
ATOM 1425 C CA . LYS B 1 89 ? -1.365 53.969 23.047 1 96.19 89 LYS B CA 1
ATOM 1426 C C . LYS B 1 89 ? -1.701 55.375 22.547 1 96.19 89 LYS B C 1
ATOM 1428 O O . LYS B 1 89 ? -1.152 56.375 23.047 1 96.19 89 LYS B O 1
ATOM 1433 N N . GLY B 1 90 ? -2.578 55.469 21.531 1 95.19 90 GLY B N 1
ATOM 1434 C CA . GLY B 1 90 ? -3.037 56.781 21.047 1 95.19 90 GLY B CA 1
ATOM 1435 C C . GLY B 1 90 ? -3.715 57.594 22.125 1 95.19 90 GLY B C 1
ATOM 1436 O O . GLY B 1 90 ? -3.471 58.812 22.234 1 95.19 90 GLY B O 1
ATOM 1437 N N . ARG B 1 91 ? -4.535 57.031 23 1 95.19 91 ARG B N 1
ATOM 1438 C CA . ARG B 1 91 ? -5.211 57.719 24.094 1 95.19 91 ARG B CA 1
ATOM 1439 C C . ARG B 1 91 ? -4.215 58.156 25.156 1 95.19 91 ARG B C 1
ATOM 1441 O O . ARG B 1 91 ? -4.402 59.219 25.781 1 95.19 91 ARG B O 1
ATOM 1448 N N . LEU B 1 92 ? -3.139 57.344 25.359 1 92.69 92 LEU B N 1
ATOM 1449 C CA . LEU B 1 92 ? -2.107 57.688 26.344 1 92.69 92 LEU B CA 1
ATOM 1450 C C . LEU B 1 92 ? -1.305 58.906 25.875 1 92.69 92 LEU B C 1
ATOM 1452 O O . LEU B 1 92 ? -0.898 59.719 26.703 1 92.69 92 LEU B O 1
ATOM 1456 N N . GLU B 1 93 ? -1.063 59 24.594 1 93.25 93 GLU B N 1
ATOM 1457 C CA . GLU B 1 93 ? -0.308 60.125 24.047 1 93.25 93 GLU B CA 1
ATOM 1458 C C . GLU B 1 93 ? -1.111 61.406 24.125 1 93.25 93 GLU B C 1
ATOM 1460 O O . GLU B 1 93 ? -0.538 62.5 24.203 1 93.25 93 GLU B O 1
ATOM 1465 N N . GLN B 1 94 ? -2.498 61.375 24.125 1 91.38 94 GLN B N 1
ATOM 1466 C CA . GLN B 1 94 ? -3.367 62.531 24.172 1 91.38 94 GLN B CA 1
ATOM 1467 C C . GLN B 1 94 ? -3.689 62.938 25.609 1 91.38 94 GLN B C 1
ATOM 1469 O O . GLN B 1 94 ? -4.203 64 25.875 1 91.38 94 GLN B O 1
ATOM 1474 N N . ALA B 1 95 ? -3.332 62.188 26.609 1 80.75 95 ALA B N 1
ATOM 1475 C CA . ALA B 1 95 ? -3.631 62.469 28 1 80.75 95 ALA B CA 1
ATOM 1476 C C . ALA B 1 95 ? -2.453 63.125 28.703 1 80.75 95 ALA B C 1
ATOM 1478 O O . ALA B 1 95 ? -1.311 63.031 28.25 1 80.75 95 ALA B O 1
#

Sequence (190 aa):
MPLSANDVLNKRFQVVRSREGYAQEEVDAYLEEVVDAMRLLEGQVSAASGEPGAASQEQIAAAIAPRDHRIEELERENAYLRDELEAAKGRLEQAMPLSANDVLNKRFQVVRSREGYAQEEVDAYLEEVVDAMRLLEGQVSAASGEPGAASQEQIAAAIAPRDHRIEELERENAYLRDELEAAKGRLEQA

pLDDT: mean 91.79, std 10.87, range [51.28, 98.81]

Foldseek 3Di:
DDQALVNLLPDDDDDDDPDDDDDPVVVNVVSVVVSVVRVVVVVVVVVVVPDVPVVVVVVVCVVVVVVVVVVVVVVVVVVVVVVVVVVVVVVVVVD/DDQALVNLLPDDDDDDDPDDDDDPVVVNVVSVVVSVVRVVVVVVVVVVVPDVPVVVVVVVCVVVPVVVVVVVVVVVVVVVVVVVVVVVVVVVVVD

InterPro domains:
  IPR019933 DivIVA domain [TIGR03544] (3-38)

Solvent-accessible surface area (backbone atoms only — not comparable to full-atom values): 10237 Å² total; per-residue (Å²): 129,74,68,45,38,68,56,60,69,68,63,80,74,58,78,29,67,92,44,71,7,30,37,48,71,58,52,53,55,47,51,52,50,49,29,54,28,39,46,54,38,52,49,48,35,52,57,47,71,69,36,82,33,73,61,46,53,50,51,36,50,63,57,38,50,63,46,52,52,50,40,52,53,40,52,51,52,39,51,52,40,51,53,53,34,51,54,40,50,55,53,51,72,75,100,128,74,69,45,38,68,56,60,70,67,63,80,74,59,77,28,67,94,45,71,6,30,38,48,70,59,52,54,55,47,51,52,51,49,29,54,28,39,45,54,38,53,49,48,34,53,57,46,70,70,37,81,33,73,62,46,52,51,51,36,50,62,58,38,49,64,44,53,52,50,39,53,51,42,51,52,51,39,51,52,42,51,53,54,35,51,54,41,51,55,54,53,72,75,100

Nearest PDB structures (foldseek):
  8e2b-assembly2_D  TM=6.460E-01  e=1.093E-01  Staphylococcus aureus subsp. aureus COL

Secondary structure (DSSP, 8-state):
-PPPHHHHHT----EESSS-EEEHHHHHHHHHHHHHHHHHHHHHHHHHHH-S-HHHHHHHHHHHHHHHHHHHHHHHHHHHHHHHHHHHHHHHHH-/-PPPHHHHHT----EESSS-EEEHHHHHHHHHHHHHHHHHHHHHHHHHHH-S-HHHHHHHHHHHHHHHHHHHHHHHHHHHHHHHHHHHHHHHHH-